Protein AF-A0A3M1D0F7-F1 (afdb_monomer)

pLDDT: mean 79.88, std 13.45, range [49.41, 97.0]

Foldseek 3Di:
DVVVVVVVVVVVVVVVVCCVPPVVVDPVVVVCVVVVVVNVCVVCVNCPVVCCCVPPVVVVVVVVVVVVVCCCCVVVVVVVVVVVVVVVVVVVVVCCCVCPVVVVVVVVVVVVVVVVVVVVVVVDVPPVVVVVVVVVVVVVVVVVVDVVPDDDPPVPVVVVVVVVVVVVVVCVCVVDPPDDPPVVPPDPPVVVVVVVVVVPD

Sequence (201 aa):
MLMIISTLVGLSGIFTAWLMYYRGAIDPVKLGQRFRPLYTLLYNKYYFDEIYQAIIINPLMRLADWLWSFDGWVIDGAVNGAGWLTIMWSRTQQWFDTWIIDGAVNGCAWIVQKWAALLRYLQNGRVQFYILFIGTVVVLFSAYKIDESGRVFTSSILPLVTAGVLILWLVSRWMFPSEPSEEAIEEPSVAHEREEVSIKE

Secondary structure (DSSP, 8-state):
-HHHHHHHHHHHHHHHHHHHHTS--S-HHHHHHHTHHHHHHHHTGGGHHHHHIIIIIHHHHHHHHHHHHHHHHHHHHHHHHHHHHHHHHHHHHHHHIIIIIHHHHHHHHHHHHHHHHHHHHHS---HHHHHHHHHHHHHHHHHHTTTTS-S--HHHHHHHHHHHHHHHHHHHHHH-PPPPPGGG-S-SSHHHHHHHHTT--

Mean predicted aligned error: 18.34 Å

Solvent-accessible surface area (backbone atoms only — not comparable to full-atom values): 11561 Å² total; per-residue (Å²): 109,72,66,61,52,52,53,52,53,52,51,51,53,53,52,52,49,43,38,36,73,73,66,60,78,41,62,66,65,61,54,37,61,76,41,39,72,60,44,51,37,62,70,51,60,68,48,51,66,60,49,44,41,61,69,52,47,51,53,49,51,52,51,51,54,48,52,54,52,46,47,56,53,53,51,51,46,50,52,53,49,53,50,50,52,51,52,52,51,50,53,52,52,50,51,47,43,62,55,52,51,48,43,51,53,52,49,52,51,49,52,53,50,53,52,50,54,55,54,47,70,76,53,65,89,49,67,68,58,56,53,51,51,53,51,49,51,50,51,51,51,52,53,60,64,41,78,81,57,80,85,86,58,74,83,67,48,51,61,54,53,51,47,51,54,49,50,49,52,51,49,51,59,67,77,52,65,79,76,79,66,80,82,79,71,77,63,86,67,66,65,63,62,62,57,63,61,70,76,75,121

Structure (mmCIF, N/CA/C/O backbone):
data_AF-A0A3M1D0F7-F1
#
_entry.id   AF-A0A3M1D0F7-F1
#
loop_
_atom_site.group_PDB
_atom_site.id
_atom_site.type_symbol
_atom_site.label_atom_id
_atom_site.label_alt_id
_atom_site.label_comp_id
_atom_site.label_asym_id
_atom_site.label_entity_id
_atom_site.label_seq_id
_atom_site.pdbx_PDB_ins_code
_atom_site.Cartn_x
_atom_site.Cartn_y
_atom_site.Cartn_z
_atom_site.occupancy
_atom_site.B_iso_or_equiv
_atom_site.auth_seq_id
_atom_site.auth_comp_id
_atom_site.auth_asym_id
_atom_site.auth_atom_id
_atom_site.pdbx_PDB_model_num
ATOM 1 N N . MET A 1 1 ? -44.115 15.566 62.768 1.00 78.88 1 MET A N 1
ATOM 2 C CA . MET A 1 1 ? -44.571 14.167 62.593 1.00 78.88 1 MET A CA 1
ATOM 3 C C . MET A 1 1 ? -43.804 13.431 61.500 1.00 78.88 1 MET A C 1
ATOM 5 O O . MET A 1 1 ? -43.172 12.440 61.829 1.00 78.88 1 MET A O 1
ATOM 9 N N . LEU A 1 2 ? -43.742 13.930 60.257 1.00 90.25 2 LEU A N 1
ATOM 10 C CA . LEU A 1 2 ? -43.000 13.272 59.159 1.00 90.25 2 LEU A CA 1
ATOM 11 C C . LEU A 1 2 ? -41.510 13.011 59.458 1.00 90.25 2 LEU A C 1
ATOM 13 O O . LEU A 1 2 ? -41.007 11.930 59.177 1.00 90.25 2 LEU A O 1
ATOM 17 N N . MET A 1 3 ? -40.826 13.966 60.093 1.00 93.06 3 MET A N 1
ATOM 18 C CA . MET A 1 3 ? -39.422 13.814 60.501 1.00 93.06 3 MET A CA 1
ATOM 19 C C . MET A 1 3 ? -39.223 12.651 61.480 1.00 93.06 3 MET A C 1
ATOM 21 O O . MET A 1 3 ? -38.343 11.825 61.285 1.00 93.06 3 MET A O 1
ATOM 25 N N . ILE A 1 4 ? -40.081 12.556 62.500 1.00 94.50 4 ILE A N 1
ATOM 26 C CA . ILE A 1 4 ? -40.008 11.498 63.517 1.00 94.50 4 ILE A CA 1
ATOM 27 C C . ILE A 1 4 ? -40.231 10.127 62.867 1.00 94.50 4 ILE A C 1
ATOM 29 O O . ILE A 1 4 ? -39.506 9.182 63.164 1.00 94.50 4 ILE A O 1
ATOM 33 N N . ILE A 1 5 ? -41.189 10.034 61.939 1.00 95.25 5 ILE A N 1
ATOM 34 C CA . ILE A 1 5 ? -41.485 8.802 61.199 1.00 95.25 5 ILE A CA 1
ATOM 35 C C . ILE A 1 5 ? -40.282 8.379 60.341 1.00 95.25 5 ILE A C 1
ATOM 37 O O . ILE A 1 5 ? -39.870 7.226 60.413 1.00 95.25 5 ILE A O 1
ATOM 41 N N . SER A 1 6 ? -39.673 9.301 59.588 1.00 92.69 6 SER A N 1
ATOM 42 C CA . SER A 1 6 ? -38.483 9.010 58.770 1.00 92.69 6 SER A CA 1
ATOM 43 C C . SER A 1 6 ? -37.298 8.533 59.619 1.00 92.69 6 SER A C 1
ATOM 45 O O . SER A 1 6 ? -36.684 7.508 59.314 1.00 92.69 6 SER A O 1
ATOM 47 N N . THR A 1 7 ? -37.026 9.211 60.740 1.00 94.19 7 THR A N 1
ATOM 48 C CA . THR A 1 7 ? -35.938 8.837 61.654 1.00 94.19 7 THR A CA 1
ATOM 49 C C . THR A 1 7 ? -36.159 7.453 62.264 1.00 94.19 7 THR A C 1
ATOM 51 O O . THR A 1 7 ? -35.226 6.656 62.316 1.00 94.19 7 THR A O 1
ATOM 54 N N . LEU A 1 8 ? -37.388 7.127 62.681 1.00 95.62 8 LEU A N 1
ATOM 55 C CA . LEU A 1 8 ? -37.712 5.802 63.218 1.00 95.62 8 LEU A CA 1
ATOM 56 C C . LEU A 1 8 ? -37.566 4.698 62.164 1.00 95.62 8 LEU A C 1
ATOM 58 O O . LEU A 1 8 ? -37.001 3.647 62.464 1.00 95.62 8 LEU A O 1
ATOM 62 N N . VAL A 1 9 ? -38.013 4.936 60.927 1.00 96.19 9 VAL A N 1
ATOM 63 C CA . VAL A 1 9 ? -37.865 3.973 59.824 1.00 96.19 9 VAL A CA 1
ATOM 64 C C . VAL A 1 9 ? -36.387 3.737 59.499 1.00 96.19 9 VAL A C 1
ATOM 66 O O . VAL A 1 9 ? -35.960 2.584 59.424 1.00 96.19 9 VAL A O 1
ATOM 69 N N . GLY A 1 10 ? -35.576 4.791 59.392 1.00 95.31 10 GLY A N 1
ATOM 70 C CA . GLY A 1 10 ? -34.133 4.665 59.166 1.00 95.31 10 GLY A CA 1
ATOM 71 C C . GLY A 1 10 ? -33.426 3.890 60.282 1.00 95.31 10 GLY A C 1
ATOM 72 O O . GLY A 1 10 ? -32.690 2.941 60.006 1.00 95.31 10 GLY A O 1
ATOM 73 N N . LEU A 1 11 ? -33.713 4.227 61.547 1.00 96.38 11 LEU A N 1
ATOM 74 C CA . LEU A 1 11 ? -33.175 3.510 62.708 1.00 96.38 11 LEU A CA 1
ATOM 75 C C . LEU A 1 11 ? -33.599 2.038 62.718 1.00 96.38 11 LEU A C 1
ATOM 77 O O . LEU A 1 11 ? -32.777 1.177 63.020 1.00 96.38 11 LEU A O 1
ATOM 81 N N . SER A 1 12 ? -34.840 1.727 62.334 1.00 93.19 12 SER A N 1
ATOM 82 C CA . SER A 1 12 ? -35.313 0.342 62.234 1.00 93.19 12 SER A CA 1
ATOM 83 C C . SER A 1 12 ? -34.571 -0.463 61.156 1.00 93.19 12 SER A C 1
ATOM 85 O O . SER A 1 12 ? -34.247 -1.633 61.373 1.00 93.19 12 SER A O 1
ATOM 87 N N . GLY A 1 13 ? -34.221 0.167 60.028 1.00 92.50 13 GLY A N 1
ATOM 88 C CA . GLY A 1 13 ? -33.432 -0.454 58.962 1.00 92.50 13 GLY A CA 1
ATOM 89 C C . GLY A 1 13 ? -32.001 -0.757 59.405 1.00 92.50 13 GLY A C 1
ATOM 90 O O . GLY A 1 13 ? -31.519 -1.876 59.227 1.00 92.50 13 GLY A O 1
ATOM 91 N N . ILE A 1 14 ? -31.352 0.206 60.066 1.00 94.19 14 ILE A N 1
ATOM 92 C CA . ILE A 1 14 ? -30.007 0.035 60.639 1.00 94.19 14 ILE A CA 1
ATOM 93 C C . ILE A 1 14 ? -30.018 -1.047 61.725 1.00 94.19 14 ILE A C 1
ATOM 95 O O . ILE A 1 14 ? -29.148 -1.916 61.737 1.00 94.19 14 ILE A O 1
ATOM 99 N N . PHE A 1 15 ? -31.020 -1.040 62.606 1.00 93.88 15 PHE A N 1
ATOM 100 C CA . PHE A 1 15 ? -31.176 -2.048 63.655 1.00 93.88 15 PHE A CA 1
ATOM 101 C C . PHE A 1 15 ? -31.341 -3.461 63.076 1.00 93.88 15 PHE A C 1
ATOM 103 O O . PHE A 1 15 ? -30.712 -4.409 63.550 1.00 93.88 15 PHE A O 1
ATOM 110 N N . THR A 1 16 ? -32.125 -3.600 62.003 1.00 88.00 16 THR A N 1
ATOM 111 C CA . THR A 1 16 ? -32.305 -4.875 61.291 1.00 88.00 16 THR A CA 1
ATOM 112 C C . THR A 1 16 ? -31.000 -5.338 60.637 1.00 88.00 16 THR A C 1
ATOM 114 O O . THR A 1 16 ? -30.622 -6.501 60.780 1.00 88.00 16 THR A O 1
ATOM 117 N N . ALA A 1 17 ? -30.254 -4.433 59.994 1.00 88.50 17 ALA A N 1
ATOM 118 C CA . ALA A 1 17 ? -28.941 -4.745 59.430 1.00 88.50 17 ALA A CA 1
ATOM 119 C C . ALA A 1 17 ? -27.934 -5.172 60.514 1.00 88.50 17 ALA A C 1
ATOM 121 O O . ALA A 1 17 ? -27.216 -6.155 60.333 1.00 88.50 17 ALA A O 1
ATOM 122 N N . TRP A 1 18 ? -27.919 -4.500 61.670 1.00 91.00 18 TRP A N 1
ATOM 123 C CA . TRP A 1 18 ? -27.061 -4.863 62.801 1.00 91.00 18 TRP A CA 1
ATOM 124 C C . TRP A 1 18 ? -27.374 -6.271 63.337 1.00 91.00 18 TRP A C 1
ATOM 126 O O . TRP A 1 18 ? -26.460 -7.063 63.575 1.00 91.00 18 TRP A O 1
ATOM 136 N N . LEU A 1 19 ? -28.655 -6.634 63.456 1.00 89.19 19 LEU A N 1
ATOM 137 C CA . LEU A 1 19 ? -29.070 -7.983 63.863 1.00 89.19 19 LEU A CA 1
ATOM 138 C C . LEU A 1 19 ? -28.646 -9.074 62.866 1.00 89.19 19 LEU A C 1
ATOM 140 O O . LEU A 1 19 ? -28.279 -10.170 63.297 1.00 89.19 19 LEU A O 1
ATOM 144 N N . MET A 1 20 ? -28.689 -8.779 61.563 1.00 87.62 20 MET A N 1
ATOM 145 C CA . MET A 1 20 ? -28.312 -9.716 60.498 1.00 87.62 20 MET A CA 1
ATOM 146 C C . MET A 1 20 ? -26.790 -9.890 60.383 1.00 87.62 20 MET A C 1
ATOM 148 O O . MET A 1 20 ? -26.313 -11.019 60.348 1.00 87.62 20 MET A O 1
ATOM 152 N N . TYR A 1 21 ? -26.024 -8.793 60.349 1.00 87.31 21 TYR A N 1
ATOM 153 C CA . TYR A 1 21 ? -24.588 -8.828 60.038 1.00 87.31 21 TYR A CA 1
ATOM 154 C C . TYR A 1 21 ? -23.671 -8.890 61.265 1.00 87.31 21 TYR A C 1
ATOM 156 O O . TYR A 1 21 ? -22.618 -9.513 61.188 1.00 87.31 21 TYR A O 1
ATOM 164 N N . TYR A 1 22 ? -24.037 -8.262 62.389 1.00 87.31 22 TYR A N 1
ATOM 165 C CA . TYR A 1 22 ? -23.181 -8.223 63.585 1.00 87.31 22 TYR A CA 1
ATOM 166 C C . TYR A 1 22 ? -23.537 -9.324 64.583 1.00 87.31 22 TYR A C 1
ATOM 168 O O . TYR A 1 22 ? -22.665 -10.022 65.091 1.00 87.31 22 TYR A O 1
ATOM 176 N N . ARG A 1 23 ? -24.834 -9.500 64.866 1.00 84.00 23 ARG A N 1
ATOM 177 C CA . ARG A 1 23 ? -25.301 -10.472 65.869 1.00 84.00 23 ARG A CA 1
ATOM 178 C C . ARG A 1 23 ? -25.536 -11.876 65.311 1.00 84.00 23 ARG A C 1
ATOM 180 O O . ARG A 1 23 ? -25.743 -12.794 66.098 1.00 84.00 23 ARG A O 1
ATOM 187 N N . GLY A 1 24 ? -25.559 -12.030 63.984 1.00 79.56 24 GLY A N 1
ATOM 188 C CA . GLY A 1 24 ? -25.744 -13.314 63.295 1.00 79.56 24 GLY A CA 1
ATOM 189 C C . GLY A 1 24 ? -27.049 -14.047 63.635 1.00 79.56 24 GLY A C 1
ATOM 190 O O . GLY A 1 24 ? -27.161 -15.244 63.395 1.00 79.56 24 GLY A O 1
ATOM 191 N N . ALA A 1 25 ? -28.036 -13.360 64.221 1.00 75.44 25 ALA A N 1
ATOM 192 C CA . ALA A 1 25 ? -29.274 -13.981 64.699 1.00 75.44 25 ALA A CA 1
ATOM 193 C C . ALA A 1 25 ? -30.235 -14.345 63.552 1.00 75.44 25 ALA A C 1
ATOM 195 O O . ALA A 1 25 ? -31.134 -15.166 63.726 1.00 75.44 25 ALA A O 1
ATOM 196 N N . ILE A 1 26 ? -30.054 -13.720 62.387 1.00 76.69 26 ILE A N 1
ATOM 197 C CA . ILE A 1 26 ? -30.829 -13.942 61.167 1.00 76.69 26 ILE A CA 1
ATOM 198 C C . ILE A 1 26 ? -29.830 -14.219 60.054 1.00 76.69 26 ILE A C 1
ATOM 200 O O . ILE A 1 26 ? -28.984 -13.377 59.775 1.00 76.69 26 ILE A O 1
ATOM 204 N N . ASP A 1 27 ? -29.952 -15.377 59.413 1.00 82.31 27 ASP A N 1
ATOM 205 C CA . ASP A 1 27 ? -29.095 -15.756 58.295 1.00 82.31 27 ASP A CA 1
ATOM 206 C C . ASP A 1 27 ? -29.540 -15.019 57.010 1.00 82.31 27 ASP A C 1
ATOM 208 O O . ASP A 1 27 ? -30.630 -15.303 56.485 1.00 82.31 27 ASP A O 1
ATOM 212 N N . PRO A 1 28 ? -28.732 -14.074 56.484 1.00 78.06 28 PRO A N 1
ATOM 213 C CA . PRO A 1 28 ? -29.068 -13.336 55.269 1.00 78.06 28 PRO A CA 1
ATOM 214 C C . PRO A 1 28 ? -29.200 -14.252 54.047 1.00 78.06 28 PRO A C 1
ATOM 216 O O . PRO A 1 28 ? -29.971 -13.947 53.136 1.00 78.06 28 PRO A O 1
ATOM 219 N N . VAL A 1 29 ? -28.515 -15.401 54.036 1.00 78.94 29 VAL A N 1
ATOM 220 C CA . VAL A 1 29 ? -28.547 -16.354 52.920 1.00 78.94 29 VAL A CA 1
ATOM 221 C C . VAL A 1 29 ? -29.899 -17.058 52.853 1.00 78.94 29 VAL A C 1
ATOM 223 O O . VAL A 1 29 ? -30.490 -17.156 51.778 1.00 78.94 29 VAL A O 1
ATOM 226 N N . LYS A 1 30 ? -30.456 -17.481 53.994 1.00 83.06 30 LYS A N 1
ATOM 227 C CA . LYS A 1 30 ? -31.795 -18.102 54.049 1.00 83.06 30 LYS A CA 1
ATOM 228 C C . LYS A 1 30 ? -32.902 -17.119 53.676 1.00 83.06 30 LYS A C 1
ATOM 230 O O . LYS A 1 30 ? -33.870 -17.499 53.015 1.00 83.06 30 LYS A O 1
ATOM 235 N N . LEU A 1 31 ? -32.751 -15.850 54.057 1.00 82.38 31 LEU A N 1
ATOM 236 C CA . LEU A 1 31 ? -33.675 -14.790 53.652 1.00 82.38 31 LEU A CA 1
ATOM 237 C C . LEU A 1 31 ? -33.617 -14.557 52.131 1.00 82.38 31 LEU A C 1
ATOM 239 O O . LEU A 1 31 ? -34.658 -14.490 51.476 1.00 82.38 31 LEU A O 1
ATOM 243 N N . GLY A 1 32 ? -32.405 -14.520 51.565 1.00 82.31 32 GLY A N 1
ATOM 244 C CA . GLY A 1 32 ? -32.173 -14.423 50.123 1.00 82.31 32 GLY A CA 1
ATOM 245 C C . GLY A 1 32 ? -32.725 -15.619 49.343 1.00 82.31 32 GLY A C 1
ATOM 246 O O . GLY A 1 32 ? -33.285 -15.437 48.269 1.00 82.31 32 GLY A O 1
ATOM 247 N N . GLN A 1 33 ? -32.663 -16.832 49.900 1.00 84.88 33 GLN A N 1
ATOM 248 C CA . GLN A 1 33 ? -33.260 -18.030 49.296 1.00 84.88 33 GLN A CA 1
ATOM 249 C C . GLN A 1 33 ? -34.793 -17.985 49.285 1.00 84.88 33 GLN A C 1
ATOM 251 O O . GLN A 1 33 ? -35.409 -18.400 48.303 1.00 84.88 33 GLN A O 1
ATOM 256 N N . ARG A 1 34 ? -35.423 -17.440 50.334 1.00 86.94 34 ARG A N 1
ATOM 257 C CA . ARG A 1 34 ? -36.884 -17.270 50.396 1.00 86.94 34 ARG A CA 1
ATOM 258 C C . ARG A 1 34 ? -37.397 -16.265 49.362 1.00 86.94 34 ARG A C 1
ATOM 260 O O . ARG A 1 34 ? -38.469 -16.466 48.803 1.00 86.94 34 ARG A O 1
ATOM 267 N N . PHE A 1 35 ? -36.613 -15.226 49.076 1.00 88.19 35 PHE A N 1
ATOM 268 C CA . PHE A 1 35 ? -36.897 -14.219 48.048 1.00 88.19 35 PHE A CA 1
ATOM 269 C C . PHE A 1 35 ? -35.927 -14.311 46.868 1.00 88.19 35 PHE A C 1
ATOM 271 O O . PHE A 1 35 ? -35.513 -13.290 46.317 1.00 88.19 35 PHE A O 1
ATOM 278 N N . ARG A 1 36 ? -35.595 -15.540 46.450 1.00 86.00 36 ARG A N 1
ATOM 279 C CA . ARG A 1 36 ? -34.648 -15.812 45.362 1.00 86.00 36 ARG A CA 1
ATOM 280 C C . ARG A 1 36 ? -34.850 -14.941 44.114 1.00 86.00 36 ARG A C 1
ATOM 282 O O . ARG A 1 36 ? -33.851 -14.378 43.688 1.00 86.00 36 ARG A O 1
ATOM 289 N N . PRO A 1 37 ? -36.062 -14.768 43.543 1.00 88.06 37 PRO A N 1
ATOM 290 C CA . PRO A 1 37 ? -36.228 -13.964 42.327 1.00 88.06 37 PRO A CA 1
ATOM 291 C C . PRO A 1 37 ? -35.852 -12.489 42.523 1.00 88.06 37 PRO A C 1
ATOM 293 O O . PRO A 1 37 ? -35.171 -11.913 41.676 1.00 88.06 37 PRO A O 1
ATOM 296 N N . LEU A 1 38 ? -36.228 -11.890 43.659 1.00 88.31 38 LEU A N 1
ATOM 297 C CA . LEU A 1 38 ? -35.847 -10.515 43.989 1.00 88.31 38 LEU A CA 1
ATOM 298 C C . LEU A 1 38 ? -34.341 -10.423 44.243 1.00 88.31 38 LEU A C 1
ATOM 300 O O . LEU A 1 38 ? -33.678 -9.548 43.698 1.00 88.31 38 LEU A O 1
ATOM 304 N N . TYR A 1 39 ? -33.793 -11.363 45.018 1.00 88.19 39 TYR A N 1
ATOM 305 C CA . TYR A 1 39 ? -32.365 -11.421 45.304 1.00 88.19 39 TYR A CA 1
ATOM 306 C C . TYR A 1 39 ? -31.545 -11.519 44.017 1.00 88.19 39 TYR A C 1
ATOM 308 O O . TYR A 1 39 ? -30.625 -10.735 43.840 1.00 88.19 39 TYR A O 1
ATOM 316 N N . THR A 1 40 ? -31.910 -12.400 43.081 1.00 89.56 40 THR A N 1
ATOM 317 C CA . THR A 1 40 ? -31.212 -12.534 41.793 1.00 89.56 40 THR A CA 1
ATOM 318 C C . THR A 1 40 ? -31.328 -11.288 40.925 1.00 89.56 40 THR A C 1
ATOM 320 O O . THR A 1 40 ? -30.378 -10.945 40.234 1.00 89.56 40 THR A O 1
ATOM 323 N N . LEU A 1 41 ? -32.465 -10.591 40.969 1.00 91.69 41 LEU A N 1
ATOM 324 C CA . LEU A 1 41 ? -32.686 -9.381 40.183 1.00 91.69 41 LEU A CA 1
ATOM 325 C C . LEU A 1 41 ? -31.857 -8.205 40.717 1.00 91.69 41 LEU A C 1
ATOM 327 O O . LEU A 1 41 ? -31.207 -7.520 39.933 1.00 91.69 41 LEU A O 1
ATOM 331 N N . LEU A 1 42 ? -31.803 -8.011 42.041 1.00 90.00 42 LEU A N 1
ATOM 332 C CA . LEU A 1 42 ? -30.912 -7.020 42.653 1.00 90.00 42 LEU A CA 1
ATOM 333 C C . LEU A 1 42 ? -29.431 -7.414 42.522 1.00 90.00 42 LEU A C 1
ATOM 335 O O . LEU A 1 42 ? -28.593 -6.547 42.284 1.00 90.00 42 LEU A O 1
ATOM 339 N N . TYR A 1 43 ? -29.110 -8.705 42.657 1.00 89.56 43 TYR A N 1
ATOM 340 C CA . TYR A 1 43 ? -27.747 -9.232 42.534 1.00 89.56 43 TYR A CA 1
ATOM 341 C C . TYR A 1 43 ? -27.186 -9.022 41.123 1.00 89.56 43 TYR A C 1
ATOM 343 O O . TYR A 1 43 ? -26.075 -8.521 40.978 1.00 89.56 43 TYR A O 1
ATOM 351 N N . ASN A 1 44 ? -27.992 -9.290 40.092 1.00 91.75 44 ASN A N 1
ATOM 352 C CA . ASN A 1 44 ? -27.645 -9.035 38.691 1.00 91.75 44 ASN A CA 1
ATOM 353 C C . ASN A 1 44 ? -27.853 -7.566 38.285 1.00 91.75 44 ASN A C 1
ATOM 355 O O . ASN A 1 44 ? -28.038 -7.276 37.110 1.00 91.75 44 ASN A O 1
ATOM 359 N N . LYS A 1 45 ? -27.879 -6.622 39.239 1.00 90.56 45 LYS A N 1
ATOM 360 C CA . LYS A 1 45 ? -28.011 -5.175 38.977 1.00 90.56 45 LYS A CA 1
ATOM 361 C C . LYS A 1 45 ? -29.155 -4.840 38.004 1.00 90.56 45 LYS A C 1
ATOM 363 O O . LYS A 1 45 ? -29.008 -3.998 37.120 1.00 90.56 45 LYS A O 1
ATOM 368 N N . TYR A 1 46 ? -30.299 -5.506 38.168 1.00 90.69 46 TYR A N 1
ATOM 369 C CA . TYR A 1 46 ? -31.492 -5.365 37.325 1.00 90.69 46 TYR A CA 1
ATOM 370 C C . TYR A 1 46 ? -31.295 -5.740 35.844 1.00 90.69 46 TYR A C 1
ATOM 372 O O . TYR A 1 46 ? -32.124 -5.375 35.016 1.00 90.69 46 TYR A O 1
ATOM 380 N N . TYR A 1 47 ? -30.238 -6.479 35.502 1.00 91.50 47 TYR A N 1
ATOM 381 C CA . TYR A 1 47 ? -29.867 -6.843 34.131 1.00 91.50 47 TYR A CA 1
ATOM 382 C C . TYR A 1 47 ? -29.607 -5.649 33.195 1.00 91.50 47 TYR A C 1
ATOM 384 O O . TYR A 1 47 ? -29.616 -5.797 31.972 1.00 91.50 47 TYR A O 1
ATOM 392 N N . PHE A 1 48 ? -29.418 -4.440 33.739 1.00 93.25 48 PHE A N 1
ATOM 393 C CA . PHE A 1 48 ? -29.225 -3.248 32.909 1.00 93.25 48 PHE A CA 1
ATOM 394 C C . PHE A 1 48 ? -27.954 -3.338 32.076 1.00 93.25 48 PHE A C 1
ATOM 396 O O . PHE A 1 48 ? -27.969 -2.931 30.919 1.00 93.25 48 PHE A O 1
ATOM 403 N N . ASP A 1 49 ? -26.885 -3.878 32.655 1.00 92.12 49 ASP A N 1
ATOM 404 C CA . ASP A 1 49 ? -25.587 -3.993 31.996 1.00 92.12 49 ASP A CA 1
ATOM 405 C C . ASP A 1 49 ? -25.675 -4.941 30.793 1.00 92.12 49 ASP A C 1
ATOM 407 O O . ASP A 1 49 ? -25.307 -4.588 29.678 1.00 92.12 49 ASP A O 1
ATOM 411 N N . GLU A 1 50 ? -26.296 -6.104 30.975 1.00 92.25 50 GLU A N 1
ATOM 412 C CA . GLU A 1 50 ? -26.480 -7.120 29.943 1.00 92.25 50 GLU A CA 1
ATOM 413 C C . GLU A 1 50 ? -27.398 -6.636 28.817 1.00 92.25 50 GLU A C 1
ATOM 415 O O . GLU A 1 50 ? -27.123 -6.876 27.639 1.00 92.25 50 GLU A O 1
ATOM 420 N N . ILE A 1 51 ? -28.476 -5.924 29.159 1.00 94.56 51 ILE A N 1
ATOM 421 C CA . ILE A 1 51 ? -29.385 -5.327 28.175 1.00 94.56 51 ILE A CA 1
ATOM 422 C C . ILE A 1 51 ? -28.655 -4.244 27.374 1.00 94.56 51 ILE A C 1
ATOM 424 O O . ILE A 1 51 ? -28.770 -4.209 26.148 1.00 94.56 51 ILE A O 1
ATOM 428 N N . TYR A 1 52 ? -27.874 -3.385 28.031 1.00 93.44 52 TYR A N 1
ATOM 429 C CA . TYR A 1 52 ? -27.103 -2.334 27.364 1.00 93.44 52 TYR A CA 1
ATOM 430 C C . TYR A 1 52 ? -26.030 -2.930 26.447 1.00 93.44 52 TYR A C 1
ATOM 432 O O . TYR A 1 52 ? -25.875 -2.512 25.295 1.00 93.44 52 TYR A O 1
ATOM 440 N N . GLN A 1 53 ? -25.351 -3.973 26.925 1.00 95.06 53 GLN A N 1
ATOM 441 C CA . GLN A 1 53 ? -24.373 -4.726 26.157 1.00 95.06 53 GLN A CA 1
ATOM 442 C C . GLN A 1 53 ? -25.009 -5.338 24.902 1.00 95.06 53 GLN A C 1
ATOM 444 O O . GLN A 1 53 ? -24.468 -5.215 23.805 1.00 95.06 53 GLN A O 1
ATOM 449 N N . ALA A 1 54 ? -26.179 -5.965 25.037 1.00 95.69 54 ALA A N 1
ATOM 450 C CA . ALA A 1 54 ? -26.841 -6.666 23.944 1.00 95.69 54 ALA A CA 1
ATOM 451 C C . ALA A 1 54 ? -27.502 -5.732 22.920 1.00 95.69 54 ALA A C 1
ATOM 453 O O . ALA A 1 54 ? -27.430 -6.008 21.723 1.00 95.69 54 ALA A O 1
ATOM 454 N N . ILE A 1 55 ? -28.152 -4.658 23.375 1.00 96.50 55 ILE A N 1
ATOM 455 C CA . ILE A 1 55 ? -28.964 -3.779 22.520 1.00 96.50 55 ILE A CA 1
ATOM 456 C C . ILE A 1 55 ? -28.140 -2.635 21.931 1.00 96.50 55 ILE A C 1
ATOM 458 O O . ILE A 1 55 ? -28.384 -2.241 20.795 1.00 96.50 55 ILE A O 1
ATOM 462 N N . ILE A 1 56 ? -27.180 -2.090 22.679 1.00 95.94 56 ILE A N 1
ATOM 463 C CA . ILE A 1 56 ? -26.454 -0.885 22.264 1.00 95.94 56 ILE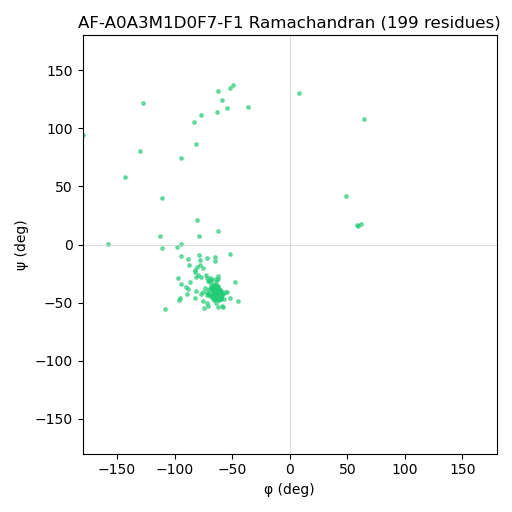 A CA 1
ATOM 464 C C . ILE A 1 56 ? -25.026 -1.236 21.864 1.00 95.94 56 ILE A C 1
ATOM 466 O O . ILE A 1 56 ? -24.626 -0.954 20.737 1.00 95.94 56 ILE A O 1
ATOM 470 N N . ILE A 1 57 ? -24.262 -1.878 22.749 1.00 96.56 57 ILE A N 1
ATOM 471 C CA . ILE A 1 57 ? -22.817 -2.053 22.540 1.00 96.56 57 ILE A CA 1
ATOM 472 C C . ILE A 1 57 ? -22.535 -3.059 21.420 1.00 96.56 57 ILE A C 1
ATOM 474 O O . ILE A 1 57 ? -21.831 -2.729 20.468 1.00 96.56 57 ILE A O 1
ATOM 478 N N . ASN A 1 58 ? -23.108 -4.263 21.483 1.00 97.00 58 ASN A N 1
ATOM 479 C CA . ASN A 1 58 ? -22.829 -5.319 20.508 1.00 97.00 58 ASN A CA 1
ATOM 480 C C . ASN A 1 58 ? -23.219 -4.931 19.066 1.00 97.00 58 ASN A C 1
ATOM 482 O O . ASN A 1 58 ? -22.422 -5.180 18.159 1.00 97.00 58 ASN A O 1
ATOM 486 N N . PRO A 1 59 ? -24.393 -4.321 18.799 1.00 95.81 59 PRO A N 1
ATOM 487 C CA . PRO A 1 59 ? -24.740 -3.886 17.447 1.00 95.81 59 PRO A CA 1
ATOM 488 C C . PRO A 1 59 ? -23.859 -2.736 16.963 1.00 95.81 59 PRO A C 1
ATOM 490 O O . PRO A 1 59 ? -23.482 -2.716 15.794 1.00 95.81 59 PRO A O 1
ATOM 493 N N . LEU A 1 60 ? -23.492 -1.813 17.856 1.00 96.69 60 LEU A N 1
ATOM 494 C CA . LEU A 1 60 ? -22.615 -0.698 17.516 1.00 96.69 60 LEU A CA 1
ATOM 495 C C . LEU A 1 60 ? -21.201 -1.177 17.166 1.00 96.69 60 L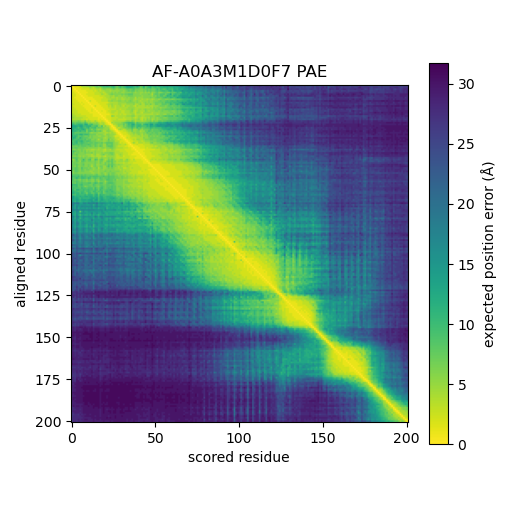EU A C 1
ATOM 497 O O . LEU A 1 60 ? -20.648 -0.728 16.167 1.00 96.69 60 LEU A O 1
ATOM 501 N N . MET A 1 61 ? -20.646 -2.128 17.925 1.00 96.06 61 MET A N 1
ATOM 502 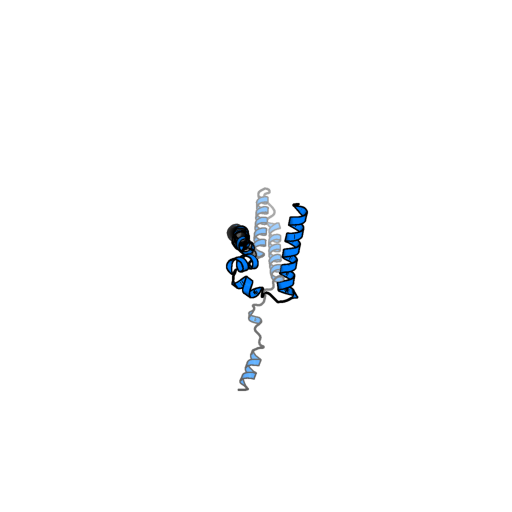C CA . MET A 1 61 ? -19.356 -2.752 17.604 1.00 96.06 61 MET A CA 1
ATOM 503 C C . MET A 1 61 ? -19.407 -3.481 16.259 1.00 96.06 61 MET A C 1
ATOM 505 O O . MET A 1 61 ? -18.540 -3.268 15.423 1.00 96.06 61 MET A O 1
ATOM 509 N N . ARG A 1 62 ? -20.471 -4.249 15.986 1.00 95.62 62 ARG A N 1
ATOM 510 C CA . ARG A 1 62 ? -20.645 -4.913 14.680 1.00 95.62 62 ARG A CA 1
ATOM 511 C C . ARG A 1 62 ? -20.743 -3.926 13.517 1.00 95.62 62 ARG A C 1
ATOM 513 O O . ARG A 1 62 ? -20.220 -4.203 12.443 1.00 95.62 62 ARG A O 1
ATOM 520 N N . LEU A 1 63 ? -21.418 -2.792 13.712 1.00 95.75 63 LEU A N 1
ATOM 521 C CA . LEU A 1 63 ? -21.469 -1.721 12.714 1.00 95.75 63 LEU A CA 1
ATOM 522 C C . LEU A 1 63 ? -20.092 -1.090 12.497 1.00 95.75 63 LEU A C 1
ATOM 524 O O . LEU A 1 63 ? -19.725 -0.837 11.353 1.00 95.75 63 LEU A O 1
ATOM 528 N N . ALA A 1 64 ? -19.328 -0.865 13.566 1.00 94.19 64 ALA A N 1
ATOM 529 C CA . ALA A 1 64 ? -17.967 -0.348 13.468 1.00 94.19 64 ALA A CA 1
ATOM 530 C C . ALA A 1 64 ? -17.046 -1.315 12.705 1.00 94.19 64 ALA A C 1
ATOM 532 O O . ALA A 1 64 ? -16.351 -0.888 11.786 1.00 94.19 64 ALA A O 1
ATOM 533 N N . ASP A 1 65 ? -17.106 -2.613 13.010 1.00 95.00 65 ASP A N 1
ATOM 534 C CA . ASP A 1 65 ? -16.328 -3.647 12.316 1.00 95.00 65 ASP A CA 1
ATOM 535 C C . ASP A 1 65 ? -16.704 -3.744 10.830 1.00 95.00 65 ASP A C 1
ATOM 537 O O . ASP A 1 65 ? -15.844 -3.925 9.963 1.00 95.00 65 ASP A O 1
ATOM 541 N N . TRP A 1 66 ? -17.994 -3.587 10.515 1.00 93.56 66 TRP A N 1
ATOM 542 C CA . TRP A 1 66 ? -18.476 -3.559 9.137 1.00 93.56 66 TRP A CA 1
ATOM 543 C C . TRP A 1 66 ? -17.970 -2.329 8.379 1.00 93.56 66 TRP A C 1
ATOM 545 O O . TRP A 1 66 ? -17.490 -2.469 7.257 1.00 93.56 66 TRP A O 1
ATOM 555 N N . LEU A 1 67 ? -18.021 -1.142 8.992 1.00 92.06 67 LEU A N 1
ATOM 556 C CA . LEU A 1 67 ? -17.482 0.086 8.402 1.00 92.06 67 LEU A CA 1
ATOM 557 C C . LEU A 1 67 ? -15.970 -0.005 8.183 1.00 92.06 67 LEU A C 1
ATOM 559 O O . LEU A 1 67 ? -15.490 0.388 7.123 1.00 92.06 67 LEU A O 1
ATOM 563 N N . TRP A 1 68 ? -15.232 -0.574 9.139 1.00 88.75 68 TRP A N 1
ATOM 564 C CA . TRP A 1 68 ? -13.796 -0.809 8.996 1.00 88.75 68 TRP A CA 1
ATOM 565 C C . TRP A 1 68 ? -13.484 -1.775 7.844 1.00 88.75 68 TRP A C 1
ATOM 567 O O . TRP A 1 68 ? -12.596 -1.519 7.034 1.00 88.75 68 TRP A O 1
ATOM 577 N N . SER A 1 69 ? -14.263 -2.850 7.716 1.00 87.38 69 SER A N 1
ATOM 578 C CA . SER A 1 69 ? -14.112 -3.812 6.618 1.00 87.38 69 SER A CA 1
ATOM 579 C C . SER A 1 69 ? -14.492 -3.214 5.257 1.00 87.38 69 SER A C 1
ATOM 581 O O . SER A 1 69 ? -13.879 -3.543 4.243 1.00 87.38 69 SER A O 1
ATOM 583 N N . PHE A 1 70 ? -15.496 -2.333 5.221 1.00 89.56 70 PHE A N 1
ATOM 584 C CA . PHE A 1 70 ? -15.912 -1.629 4.009 1.00 89.56 70 PHE A CA 1
ATOM 585 C C . PHE A 1 70 ? -14.829 -0.664 3.521 1.00 89.56 70 PHE A C 1
ATOM 587 O O . PHE A 1 70 ? -14.542 -0.646 2.328 1.00 89.56 70 PHE A O 1
ATOM 594 N N . ASP A 1 71 ? -14.204 0.086 4.431 1.00 85.50 71 ASP A N 1
ATOM 595 C CA . ASP A 1 71 ? -13.083 0.978 4.127 1.00 85.50 71 ASP A CA 1
ATOM 596 C C . ASP A 1 71 ? -11.925 0.201 3.490 1.00 85.50 71 ASP A C 1
ATOM 598 O O . ASP A 1 71 ? -11.546 0.483 2.355 1.00 85.50 71 ASP A O 1
ATOM 602 N N . GLY A 1 72 ? -11.469 -0.875 4.141 1.00 85.31 72 GLY A N 1
ATOM 603 C CA . GLY A 1 72 ? -10.399 -1.718 3.606 1.00 85.31 72 GLY A CA 1
ATOM 604 C C . GLY A 1 72 ? -10.747 -2.337 2.251 1.00 85.31 72 GLY A C 1
ATOM 605 O O . GLY A 1 72 ? -9.922 -2.374 1.350 1.00 85.31 72 GLY A O 1
ATOM 606 N N . TRP A 1 73 ? -11.984 -2.786 2.038 1.00 86.06 73 TRP A N 1
ATOM 607 C CA . TRP A 1 73 ? -12.335 -3.416 0.764 1.00 86.06 73 TRP A CA 1
ATOM 608 C C . TRP A 1 73 ? -12.538 -2.411 -0.377 1.00 86.06 73 TRP A C 1
ATOM 610 O O . TRP A 1 73 ? -12.084 -2.641 -1.500 1.00 86.06 73 TRP A O 1
ATOM 620 N N . VAL A 1 74 ? -13.215 -1.294 -0.107 1.00 88.94 74 VAL A N 1
ATOM 621 C CA . VAL A 1 74 ? -13.565 -0.301 -1.130 1.00 88.94 74 VAL A CA 1
ATOM 622 C C . VAL A 1 74 ? -12.404 0.639 -1.411 1.00 88.94 74 VAL A C 1
ATOM 624 O O . VAL A 1 74 ? -12.103 0.883 -2.580 1.00 88.94 74 VAL A O 1
ATOM 627 N N . ILE A 1 75 ? -11.740 1.155 -0.377 1.00 85.75 75 ILE A N 1
ATOM 628 C CA . ILE A 1 75 ? -10.632 2.096 -0.553 1.00 85.75 75 ILE A CA 1
ATOM 629 C C . ILE A 1 75 ? -9.407 1.366 -1.092 1.00 85.75 75 ILE A C 1
ATOM 631 O O . ILE A 1 75 ? -8.893 1.778 -2.134 1.00 85.75 75 ILE A O 1
ATOM 635 N N . ASP A 1 76 ? -8.985 0.247 -0.491 1.00 89.06 76 ASP A N 1
ATOM 636 C CA . ASP A 1 76 ? -7.838 -0.488 -1.039 1.00 89.06 76 ASP A CA 1
ATOM 637 C C . ASP A 1 76 ? -8.166 -1.050 -2.424 1.00 89.06 76 ASP A C 1
ATOM 639 O O . ASP A 1 76 ? -7.311 -1.057 -3.309 1.00 89.06 76 ASP A O 1
ATOM 643 N N . GLY A 1 77 ? -9.413 -1.474 -2.662 1.00 89.62 77 GLY A N 1
ATOM 644 C CA . GLY A 1 77 ? -9.877 -1.895 -3.983 1.00 89.62 77 GLY A CA 1
ATOM 645 C C . GLY A 1 77 ? -9.757 -0.784 -5.030 1.00 89.62 77 GLY A C 1
ATOM 646 O O . GLY A 1 77 ? -9.230 -1.014 -6.122 1.00 89.62 77 GLY A O 1
ATOM 647 N N . ALA A 1 78 ? -10.182 0.434 -4.695 1.00 91.12 78 ALA A N 1
ATOM 648 C CA . ALA A 1 78 ? -10.081 1.593 -5.577 1.00 91.12 78 ALA A CA 1
ATOM 649 C C . ALA A 1 78 ? -8.622 1.996 -5.842 1.00 91.12 78 ALA A C 1
ATOM 651 O O . ALA A 1 78 ? -8.251 2.241 -6.992 1.00 91.12 78 ALA A O 1
ATOM 652 N N . VAL A 1 79 ? -7.779 2.018 -4.806 1.00 90.69 79 VAL A N 1
ATOM 653 C CA . VAL A 1 79 ? -6.354 2.363 -4.922 1.00 90.69 79 VAL A CA 1
ATOM 654 C C . VAL A 1 79 ? -5.607 1.321 -5.754 1.00 90.69 79 VAL A C 1
ATOM 656 O O . VAL A 1 79 ? -4.893 1.680 -6.692 1.00 90.69 79 VAL A O 1
ATOM 659 N N . ASN A 1 80 ? -5.814 0.031 -5.484 1.00 92.25 80 ASN A N 1
ATOM 660 C CA . ASN A 1 80 ? -5.215 -1.050 -6.268 1.00 92.25 80 ASN A CA 1
ATOM 661 C C . ASN A 1 80 ? -5.712 -1.038 -7.721 1.00 92.25 80 ASN A C 1
ATOM 663 O O . ASN A 1 80 ? -4.922 -1.258 -8.640 1.00 92.25 80 ASN A O 1
ATOM 667 N N . GLY A 1 81 ? -6.990 -0.722 -7.950 1.00 91.50 81 GLY A N 1
ATOM 668 C CA . GLY A 1 81 ? -7.554 -0.542 -9.288 1.00 91.50 81 GLY A CA 1
ATOM 669 C C . GLY A 1 81 ? -6.902 0.613 -10.053 1.00 91.50 81 GLY A C 1
ATOM 670 O O . GLY A 1 81 ? -6.502 0.446 -11.206 1.00 91.50 81 GLY A O 1
ATOM 671 N N . ALA A 1 82 ? -6.717 1.764 -9.405 1.00 91.88 82 ALA A N 1
ATOM 672 C CA . ALA A 1 82 ? -6.015 2.909 -9.985 1.00 91.88 82 ALA A CA 1
ATOM 673 C C . ALA A 1 82 ? -4.540 2.588 -10.292 1.00 91.88 82 ALA A C 1
ATOM 675 O O . ALA A 1 82 ? -4.024 2.942 -11.359 1.00 91.88 82 ALA A O 1
ATOM 676 N N . GLY A 1 83 ? -3.870 1.858 -9.397 1.00 91.06 83 GLY A N 1
ATOM 677 C CA . GLY A 1 83 ? -2.513 1.359 -9.614 1.00 91.06 83 GLY A CA 1
ATOM 678 C C . GLY A 1 83 ? -2.431 0.418 -10.817 1.00 91.06 83 GLY A C 1
ATOM 679 O O . GLY A 1 83 ? -1.587 0.601 -11.696 1.00 91.06 83 GLY A O 1
ATOM 680 N N . TRP A 1 84 ? -3.352 -0.542 -10.917 1.00 91.75 84 TRP A N 1
ATOM 681 C CA . TRP A 1 84 ? -3.428 -1.464 -12.051 1.00 91.75 84 TRP A CA 1
ATOM 682 C C . TRP A 1 84 ? -3.661 -0.731 -13.378 1.00 91.75 84 TRP A C 1
ATOM 684 O O . TRP A 1 84 ? -2.960 -1.012 -14.351 1.00 91.75 84 TRP A O 1
ATOM 694 N N . LEU A 1 85 ? -4.567 0.253 -13.415 1.00 91.31 85 LEU A N 1
ATOM 695 C CA . LEU A 1 85 ? -4.809 1.083 -14.603 1.00 91.31 85 LEU A CA 1
ATOM 696 C C . LEU A 1 85 ? -3.551 1.837 -15.041 1.00 91.31 85 LEU A C 1
ATOM 698 O O . LEU A 1 85 ? -3.242 1.888 -16.231 1.00 91.31 85 LEU A O 1
ATOM 702 N N . THR A 1 86 ? -2.791 2.366 -14.083 1.00 89.62 86 THR A N 1
ATOM 703 C CA . THR A 1 86 ? -1.530 3.066 -14.358 1.00 89.62 86 THR A CA 1
ATOM 704 C C . THR A 1 86 ? -0.490 2.123 -14.967 1.00 89.62 86 THR A C 1
ATOM 706 O O . THR A 1 86 ? 0.167 2.465 -15.951 1.00 89.62 86 THR A O 1
ATOM 709 N N . ILE A 1 87 ? -0.372 0.901 -14.439 1.00 90.50 87 ILE A N 1
ATOM 710 C CA . ILE A 1 87 ? 0.549 -0.112 -14.974 1.00 90.50 87 ILE A CA 1
ATOM 711 C C . ILE A 1 87 ? 0.107 -0.572 -16.371 1.00 90.50 87 ILE A C 1
ATOM 713 O O . ILE A 1 87 ? 0.949 -0.739 -17.252 1.00 90.50 87 ILE A O 1
ATOM 717 N N . MET A 1 88 ? -1.195 -0.754 -16.609 1.00 86.69 88 MET A N 1
ATOM 718 C CA . MET A 1 88 ? -1.727 -1.078 -17.940 1.00 86.69 88 MET A CA 1
ATOM 719 C C . MET A 1 88 ? -1.438 0.028 -18.956 1.00 86.69 88 MET A C 1
ATOM 721 O O . MET A 1 88 ? -1.015 -0.258 -20.080 1.00 86.69 88 MET A O 1
ATOM 725 N N . TRP A 1 89 ? -1.604 1.288 -18.551 1.00 82.94 89 TRP A N 1
ATOM 726 C CA . TRP A 1 89 ? -1.274 2.442 -19.381 1.00 82.94 89 TRP A CA 1
ATOM 727 C C . TRP A 1 89 ? 0.216 2.471 -19.733 1.00 82.94 89 TRP A C 1
ATOM 729 O O . TRP A 1 89 ? 0.576 2.583 -20.904 1.00 82.94 89 TRP A O 1
ATOM 739 N N . SER A 1 90 ? 1.079 2.262 -18.737 1.00 82.56 90 SER A N 1
ATOM 740 C CA . SER A 1 90 ? 2.530 2.200 -18.923 1.00 82.56 90 SER A CA 1
ATOM 741 C C . SER A 1 90 ? 2.953 1.068 -19.868 1.00 82.56 90 SER A C 1
ATOM 743 O O . SER A 1 90 ? 3.725 1.307 -20.795 1.00 82.56 90 SER A O 1
ATOM 745 N N . ARG A 1 91 ? 2.397 -0.143 -19.719 1.00 85.25 91 ARG A N 1
ATOM 746 C CA . ARG A 1 91 ? 2.690 -1.270 -20.627 1.00 85.25 91 ARG A CA 1
ATOM 747 C C . ARG A 1 91 ? 2.255 -0.992 -22.064 1.00 85.25 91 ARG A C 1
ATOM 749 O O . ARG A 1 91 ? 2.960 -1.367 -22.997 1.00 85.25 91 ARG A O 1
ATOM 756 N N . THR A 1 92 ? 1.117 -0.325 -22.241 1.00 84.75 92 THR A N 1
ATOM 757 C CA . THR A 1 92 ? 0.614 0.053 -23.570 1.00 84.75 92 THR A CA 1
ATOM 758 C C . THR A 1 92 ? 1.533 1.079 -24.233 1.00 84.75 92 THR A C 1
ATOM 760 O O . THR A 1 92 ? 1.873 0.928 -25.405 1.00 84.75 92 THR A O 1
ATOM 763 N N . GLN A 1 93 ? 1.987 2.086 -23.480 1.00 82.81 93 GLN A N 1
ATOM 764 C CA . GLN A 1 93 ? 2.951 3.070 -23.980 1.00 82.81 93 GLN A CA 1
ATOM 765 C C . GLN A 1 93 ? 4.291 2.427 -24.347 1.00 82.81 93 GLN A C 1
ATOM 767 O O . GLN A 1 93 ? 4.836 2.730 -25.404 1.00 82.81 93 GLN A O 1
ATOM 772 N N . GLN A 1 94 ? 4.787 1.499 -23.525 1.00 85.69 94 GLN A N 1
ATOM 773 C CA . GLN A 1 94 ? 6.037 0.797 -23.805 1.00 85.69 94 GLN A CA 1
ATOM 774 C C . GLN A 1 94 ? 5.947 -0.050 -25.082 1.00 85.69 94 GLN A C 1
ATOM 776 O O . GLN A 1 94 ? 6.859 -0.027 -25.901 1.00 85.69 94 GLN A O 1
ATOM 781 N N . TRP A 1 95 ? 4.838 -0.768 -25.290 1.00 87.69 95 TRP A N 1
ATOM 782 C CA . TRP A 1 95 ? 4.632 -1.534 -26.522 1.00 87.69 95 TRP A CA 1
ATOM 783 C C . TRP A 1 95 ? 4.604 -0.634 -27.764 1.00 87.69 95 TRP A C 1
ATOM 785 O O . TRP A 1 95 ? 5.183 -0.984 -28.791 1.00 87.69 95 TRP A O 1
ATOM 795 N N . PHE A 1 96 ? 3.965 0.534 -27.662 1.00 84.69 96 PHE A N 1
ATOM 796 C CA . PHE A 1 96 ? 3.913 1.504 -28.753 1.00 84.69 96 PHE A CA 1
ATOM 797 C C . PHE A 1 96 ? 5.311 2.032 -29.107 1.00 84.69 96 PHE A C 1
ATOM 799 O O . PHE A 1 96 ? 5.661 2.071 -30.284 1.00 84.69 96 PHE A O 1
ATOM 806 N N . ASP A 1 97 ? 6.127 2.381 -28.110 1.00 81.25 97 ASP A N 1
ATOM 807 C CA . ASP A 1 97 ? 7.497 2.868 -28.318 1.00 81.25 97 ASP A CA 1
ATOM 808 C C . ASP A 1 97 ? 8.376 1.802 -28.992 1.00 81.25 97 ASP A C 1
ATOM 810 O O . ASP A 1 97 ? 8.890 2.002 -30.093 1.00 81.25 97 ASP A O 1
ATOM 814 N N . THR A 1 98 ? 8.435 0.598 -28.423 1.00 81.50 98 THR A N 1
ATOM 815 C CA . THR A 1 98 ? 9.304 -0.466 -28.949 1.00 81.50 98 THR A CA 1
ATOM 816 C C . THR A 1 98 ? 8.851 -1.005 -30.307 1.00 81.50 98 THR A C 1
ATOM 818 O O . THR A 1 98 ? 9.669 -1.449 -31.109 1.00 81.50 98 THR A O 1
ATOM 821 N N . TRP A 1 99 ? 7.551 -1.016 -30.604 1.00 82.75 99 TRP A N 1
ATOM 822 C CA . TRP A 1 99 ? 7.087 -1.565 -31.879 1.00 82.75 99 TRP A CA 1
ATOM 823 C C . TRP A 1 99 ? 7.040 -0.519 -32.990 1.00 82.75 99 TRP A C 1
ATOM 825 O O . TRP A 1 99 ? 7.420 -0.797 -34.128 1.00 82.75 99 TRP A O 1
ATOM 835 N N . ILE A 1 100 ? 6.555 0.683 -32.682 1.00 86.88 100 ILE A N 1
ATOM 836 C CA . ILE A 1 100 ? 6.292 1.708 -33.694 1.00 86.88 100 ILE A CA 1
ATOM 837 C C . ILE A 1 100 ? 7.466 2.668 -33.804 1.00 86.88 100 ILE A C 1
ATOM 839 O O . ILE A 1 100 ? 7.916 2.930 -34.919 1.00 86.88 100 ILE A O 1
ATOM 843 N N . ILE A 1 101 ? 7.979 3.173 -32.682 1.00 86.19 101 ILE A N 1
ATOM 844 C CA . ILE A 1 101 ? 9.053 4.172 -32.693 1.00 86.19 101 ILE A CA 1
ATOM 845 C C . ILE A 1 101 ? 10.378 3.493 -33.054 1.00 86.19 101 ILE A C 1
ATOM 847 O O . ILE A 1 101 ? 10.975 3.853 -34.072 1.00 86.19 101 ILE A O 1
ATOM 851 N N . ASP A 1 102 ? 10.784 2.442 -32.336 1.00 87.19 102 ASP A N 1
ATOM 852 C CA . ASP A 1 102 ? 12.007 1.697 -32.674 1.00 87.19 102 ASP A CA 1
ATOM 853 C C . ASP A 1 102 ? 11.894 1.012 -34.040 1.00 87.19 102 ASP A C 1
ATOM 855 O O . ASP A 1 102 ? 12.865 0.962 -34.796 1.00 87.19 102 ASP A O 1
ATOM 859 N N . GLY A 1 103 ? 10.707 0.515 -34.401 1.00 90.56 103 GLY A N 1
ATOM 860 C CA . GLY A 1 103 ? 10.450 -0.061 -35.721 1.00 90.56 103 GLY A CA 1
ATOM 861 C C . GLY A 1 103 ? 10.669 0.952 -36.847 1.00 90.56 103 GLY A C 1
ATOM 862 O O . GLY A 1 103 ? 11.349 0.652 -37.832 1.00 90.56 103 GLY A O 1
ATOM 863 N N . ALA A 1 104 ? 10.161 2.175 -36.684 1.00 91.75 104 ALA A N 1
ATOM 864 C CA . ALA A 1 104 ? 10.366 3.255 -37.642 1.00 91.75 104 ALA A CA 1
ATOM 865 C C . ALA A 1 104 ? 11.840 3.682 -37.718 1.00 91.75 104 ALA A C 1
ATOM 867 O O . ALA A 1 104 ? 12.384 3.816 -38.816 1.00 91.75 104 ALA A O 1
ATOM 868 N N . VAL A 1 105 ? 12.513 3.850 -36.575 1.00 91.75 105 VAL A N 1
ATOM 869 C CA . VAL A 1 105 ? 13.922 4.272 -36.523 1.00 91.75 105 VAL A CA 1
ATOM 870 C C . VAL A 1 105 ? 14.844 3.209 -37.125 1.00 91.75 105 VAL A C 1
ATOM 872 O O . VAL A 1 105 ? 15.664 3.528 -37.990 1.00 91.75 105 VAL A O 1
ATOM 875 N N . ASN A 1 106 ? 14.678 1.939 -36.747 1.00 93.94 106 ASN A N 1
ATOM 876 C CA . ASN A 1 106 ? 15.465 0.831 -37.292 1.00 93.94 106 ASN A CA 1
ATOM 877 C C . ASN A 1 106 ? 15.188 0.614 -38.785 1.00 93.94 106 ASN A C 1
ATOM 879 O O . ASN A 1 106 ? 16.113 0.325 -39.546 1.00 93.94 106 ASN A O 1
ATOM 883 N N . GLY A 1 107 ? 13.944 0.813 -39.230 1.00 92.00 107 GLY A N 1
ATOM 884 C CA . GLY A 1 107 ? 13.584 0.794 -40.647 1.00 92.00 107 GLY A CA 1
ATOM 885 C C . GLY A 1 107 ? 14.301 1.886 -41.443 1.00 92.00 107 GLY A C 1
ATOM 886 O O . GLY A 1 107 ? 14.925 1.601 -42.467 1.00 92.00 107 GLY A O 1
ATOM 887 N N . CYS A 1 108 ? 14.297 3.123 -40.944 1.00 91.00 108 CYS A N 1
ATOM 888 C CA . CYS A 1 108 ? 15.039 4.233 -41.545 1.00 91.00 108 CYS A CA 1
ATOM 889 C C . CYS A 1 108 ? 16.546 3.946 -41.601 1.00 91.00 108 CYS A C 1
ATOM 891 O O . CYS A 1 108 ? 17.174 4.135 -42.646 1.00 91.00 108 CYS A O 1
ATOM 893 N N . ALA A 1 109 ? 17.124 3.432 -40.512 1.00 91.25 109 ALA A N 1
ATOM 894 C CA . ALA A 1 109 ? 18.530 3.047 -40.468 1.00 91.25 109 ALA A CA 1
ATOM 895 C C . ALA A 1 109 ? 18.854 1.950 -41.495 1.00 91.25 109 ALA A C 1
ATOM 897 O O . ALA A 1 109 ? 19.848 2.061 -42.214 1.00 91.25 109 ALA A O 1
ATOM 898 N N . TRP A 1 110 ? 18.000 0.930 -41.626 1.00 93.62 110 TRP A N 1
ATOM 899 C CA . TRP A 1 110 ? 18.164 -0.138 -42.612 1.00 93.62 110 TRP A CA 1
ATOM 900 C C . TRP A 1 110 ? 18.156 0.400 -44.045 1.00 93.62 110 TRP A C 1
ATOM 902 O O . TRP A 1 110 ? 19.040 0.053 -44.829 1.00 93.62 110 TRP A O 1
ATOM 912 N N . ILE A 1 111 ? 17.217 1.293 -44.376 1.00 93.44 111 ILE A N 1
ATOM 913 C CA . ILE A 1 111 ? 17.139 1.928 -45.698 1.00 93.44 111 ILE A CA 1
ATOM 914 C C . ILE A 1 111 ? 18.441 2.678 -45.993 1.00 93.44 111 ILE A C 1
ATOM 916 O O . ILE A 1 111 ? 19.088 2.414 -47.007 1.00 93.44 111 ILE A O 1
ATOM 920 N N . VAL A 1 112 ? 18.872 3.562 -45.090 1.00 93.00 112 VAL A N 1
ATOM 921 C CA . VAL A 1 112 ? 20.099 4.356 -45.262 1.00 93.00 112 VAL A CA 1
ATOM 922 C C . VAL A 1 112 ? 21.327 3.459 -45.419 1.00 93.00 112 VAL A C 1
ATOM 924 O O . VAL A 1 112 ? 22.153 3.695 -46.299 1.00 93.00 112 VAL A O 1
ATOM 927 N N . GLN A 1 113 ? 21.441 2.396 -44.621 1.00 92.19 113 GLN A N 1
ATOM 928 C CA . GLN A 1 113 ? 22.564 1.462 -44.703 1.00 92.19 113 GLN A CA 1
ATOM 929 C C . GLN A 1 113 ? 22.575 0.672 -46.015 1.00 92.19 113 GLN A C 1
ATOM 931 O O . GLN A 1 113 ? 23.643 0.480 -46.595 1.00 92.19 113 GLN A O 1
ATOM 936 N N . LYS A 1 114 ? 21.412 0.240 -46.519 1.00 91.12 114 LYS A N 1
ATOM 937 C CA . LYS A 1 114 ? 21.306 -0.434 -47.823 1.00 91.12 114 LYS A CA 1
ATOM 938 C C . LYS A 1 114 ? 21.711 0.493 -48.965 1.00 91.12 114 LYS A C 1
ATOM 940 O O . LYS A 1 114 ? 22.466 0.071 -49.838 1.00 91.12 114 LYS A O 1
ATOM 945 N N . TRP A 1 115 ? 21.294 1.757 -48.924 1.00 86.81 115 TRP A N 1
ATOM 946 C CA . TRP A 1 115 ? 21.725 2.763 -49.896 1.00 86.81 115 TRP A CA 1
ATOM 947 C C . TRP A 1 115 ? 23.221 3.055 -49.806 1.00 86.81 115 TRP A C 1
ATOM 949 O O . TRP A 1 115 ? 23.897 3.093 -50.830 1.00 86.81 115 TRP A O 1
ATOM 959 N N . ALA A 1 116 ? 23.768 3.184 -48.598 1.00 87.25 116 ALA A N 1
ATOM 960 C CA . ALA A 1 116 ? 25.202 3.362 -48.399 1.00 87.25 116 ALA A CA 1
ATOM 961 C C . ALA A 1 116 ? 26.003 2.155 -48.912 1.00 87.25 116 ALA A C 1
ATOM 963 O O . ALA A 1 116 ? 27.041 2.332 -49.543 1.00 87.25 116 ALA A O 1
ATOM 964 N N . ALA A 1 117 ? 25.516 0.931 -48.695 1.00 86.31 117 ALA A N 1
ATOM 965 C CA . ALA A 1 117 ? 26.134 -0.280 -49.228 1.00 86.31 117 ALA A CA 1
ATOM 966 C C . ALA A 1 117 ? 26.088 -0.318 -50.764 1.00 86.31 117 ALA A C 1
ATOM 968 O O . ALA A 1 117 ? 27.083 -0.667 -51.391 1.00 86.31 117 ALA A O 1
ATOM 969 N N . LEU A 1 118 ? 24.978 0.106 -51.373 1.00 84.88 118 LEU A N 1
ATOM 970 C CA . LEU A 1 118 ? 24.854 0.229 -52.827 1.00 84.88 118 LEU A CA 1
ATOM 971 C C . LEU A 1 118 ? 25.843 1.265 -53.384 1.00 84.88 118 LEU A C 1
ATOM 973 O O . LEU A 1 118 ? 26.562 0.982 -54.339 1.00 84.88 118 LEU A O 1
ATOM 977 N N . LEU A 1 119 ? 25.958 2.429 -52.742 1.00 82.38 119 LEU A N 1
ATOM 978 C CA . LEU A 1 119 ? 26.936 3.455 -53.116 1.00 82.38 119 LEU A CA 1
ATOM 979 C C . LEU A 1 119 ? 28.386 2.984 -52.927 1.00 82.38 119 LEU A C 1
ATOM 981 O O . LEU A 1 119 ? 29.250 3.344 -53.723 1.00 82.38 119 LEU A O 1
ATOM 985 N N . ARG A 1 120 ? 28.663 2.121 -51.941 1.00 78.38 120 ARG A N 1
ATOM 986 C CA . ARG A 1 120 ? 29.990 1.503 -51.777 1.00 78.38 120 ARG A CA 1
ATOM 987 C C . ARG A 1 120 ? 30.371 0.599 -52.948 1.00 78.38 120 ARG A C 1
ATOM 989 O O . ARG A 1 120 ? 31.550 0.535 -53.264 1.00 78.38 120 ARG A O 1
ATOM 996 N N . TYR A 1 121 ? 29.421 -0.037 -53.636 1.00 76.25 121 TYR A N 1
ATOM 997 C CA . TYR A 1 121 ? 29.734 -0.802 -54.853 1.00 76.25 121 TYR A CA 1
ATOM 998 C C . TYR A 1 121 ? 30.159 0.087 -56.030 1.00 76.25 121 TYR A C 1
ATOM 1000 O O . TYR A 1 121 ? 30.957 -0.340 -56.860 1.00 76.25 121 TYR A O 1
ATOM 1008 N N . LEU A 1 122 ? 29.674 1.332 -56.097 1.00 70.50 122 LEU A N 1
ATOM 1009 C CA . LEU A 1 122 ? 30.161 2.327 -57.066 1.00 70.50 122 LEU A CA 1
ATOM 1010 C C . LEU A 1 122 ? 31.563 2.832 -56.699 1.00 70.50 122 LEU A C 1
ATOM 1012 O O . LEU A 1 122 ? 32.338 3.245 -57.562 1.00 70.50 122 LEU A O 1
ATOM 1016 N N . GLN A 1 123 ? 31.898 2.771 -55.415 1.00 64.06 123 GLN A N 1
ATOM 1017 C CA . GLN A 1 123 ? 33.155 3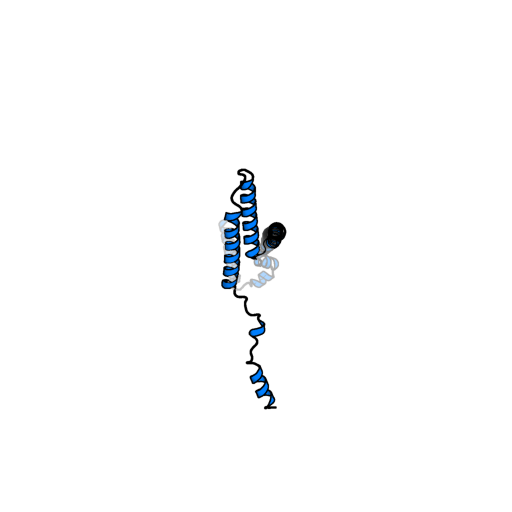.233 -54.863 1.00 64.06 123 GLN A CA 1
ATOM 1018 C C . GLN A 1 123 ? 34.167 2.077 -54.752 1.00 64.06 123 GLN A C 1
ATOM 1020 O O . GLN A 1 123 ? 34.478 1.588 -53.669 1.00 64.06 123 GLN A O 1
ATOM 1025 N N . ASN A 1 124 ? 34.730 1.641 -55.882 1.00 60.50 124 ASN A N 1
ATOM 1026 C CA . ASN A 1 124 ? 35.831 0.674 -55.872 1.00 60.50 124 ASN A CA 1
ATOM 1027 C C . ASN A 1 124 ? 37.048 1.288 -55.157 1.00 60.50 124 ASN A C 1
ATOM 1029 O O . ASN A 1 124 ? 37.651 2.231 -55.663 1.00 60.50 124 ASN A O 1
ATOM 1033 N N . GLY A 1 125 ? 37.453 0.746 -54.002 1.00 67.50 125 GLY A N 1
ATOM 1034 C CA . GLY A 1 125 ? 38.598 1.204 -53.186 1.00 67.50 125 GLY A CA 1
ATOM 1035 C C . GLY A 1 125 ? 39.980 1.110 -53.855 1.00 67.50 125 GLY A C 1
ATOM 1036 O O . GLY A 1 125 ? 41.009 1.266 -53.206 1.00 67.50 125 GLY A O 1
ATOM 1037 N N . ARG A 1 126 ? 40.024 0.862 -55.167 1.00 72.31 126 ARG A N 1
ATOM 1038 C CA . ARG A 1 126 ? 41.240 0.838 -55.975 1.00 72.31 126 ARG A CA 1
ATOM 1039 C C . ARG A 1 126 ? 41.586 2.267 -56.380 1.00 72.31 126 ARG A C 1
ATOM 1041 O O . ARG A 1 126 ? 40.976 2.817 -57.294 1.00 72.31 126 ARG A O 1
ATOM 1048 N N . VAL A 1 127 ? 42.610 2.838 -55.743 1.00 73.69 127 VAL A N 1
ATOM 1049 C CA . VAL A 1 127 ? 43.158 4.188 -56.018 1.00 73.69 127 VAL A CA 1
ATOM 1050 C C . VAL A 1 127 ? 43.387 4.432 -57.521 1.00 73.69 127 VAL A C 1
ATOM 1052 O O . VAL A 1 127 ? 43.159 5.529 -58.026 1.00 73.69 127 VAL A O 1
ATOM 1055 N N . GLN A 1 128 ? 43.729 3.373 -58.261 1.00 70.06 128 GLN A N 1
ATOM 1056 C CA . GLN A 1 128 ? 43.888 3.371 -59.719 1.00 70.06 128 GLN A CA 1
ATOM 1057 C C . GLN A 1 128 ? 42.650 3.890 -60.476 1.00 70.06 128 GLN A C 1
ATOM 1059 O O . GLN A 1 128 ? 42.794 4.642 -61.435 1.00 70.06 128 GLN A O 1
ATOM 1064 N N . PHE A 1 129 ? 41.434 3.533 -60.047 1.00 73.69 129 PHE A N 1
ATOM 1065 C CA . PHE A 1 129 ? 40.199 3.943 -60.724 1.00 73.69 129 PHE A CA 1
ATOM 1066 C C . PHE A 1 129 ? 39.925 5.444 -60.560 1.00 73.69 129 PHE A C 1
ATOM 1068 O O . PHE A 1 129 ? 39.536 6.108 -61.518 1.00 73.69 129 PHE A O 1
ATOM 1075 N N . TYR A 1 130 ? 40.206 6.003 -59.379 1.00 77.69 130 TYR A N 1
ATOM 1076 C CA . TYR A 1 130 ? 40.064 7.440 -59.121 1.00 77.69 130 TYR A CA 1
ATOM 1077 C C . TYR A 1 130 ? 41.033 8.273 -59.954 1.00 77.69 130 TYR A C 1
ATOM 1079 O O . TYR A 1 130 ? 40.640 9.288 -60.524 1.00 77.69 130 TYR A O 1
ATOM 1087 N N . ILE A 1 131 ? 42.288 7.828 -60.061 1.00 79.00 131 ILE A N 1
ATOM 1088 C CA . ILE A 1 131 ? 43.308 8.503 -60.869 1.00 79.00 131 ILE A CA 1
ATOM 1089 C C . ILE A 1 131 ? 42.908 8.500 -62.350 1.00 79.00 131 ILE A C 1
ATOM 1091 O O . ILE A 1 131 ? 43.025 9.528 -63.014 1.00 79.00 131 ILE A O 1
ATOM 1095 N N . LEU A 1 132 ? 42.381 7.380 -62.859 1.00 79.00 132 LEU A N 1
ATOM 1096 C CA . LEU A 1 132 ? 41.876 7.292 -64.232 1.00 79.00 132 LEU A CA 1
ATOM 1097 C C . LEU A 1 132 ? 40.652 8.187 -64.461 1.00 79.00 132 LEU A C 1
ATOM 1099 O O . LEU A 1 132 ? 40.581 8.865 -65.485 1.00 79.00 132 LEU A O 1
ATOM 1103 N N . PHE A 1 133 ? 39.709 8.231 -63.518 1.00 81.38 133 PHE A N 1
ATOM 1104 C CA . PHE A 1 133 ? 38.516 9.073 -63.621 1.00 81.38 133 PHE A CA 1
ATOM 1105 C C . PHE A 1 133 ? 38.874 10.564 -63.638 1.00 81.38 133 PHE A C 1
ATOM 1107 O O . PHE A 1 133 ? 38.471 11.283 -64.551 1.00 81.38 133 PHE A O 1
ATOM 1114 N N . ILE A 1 134 ? 39.699 11.018 -62.687 1.00 82.12 134 ILE A N 1
ATOM 1115 C CA . ILE A 1 134 ? 40.175 12.408 -62.623 1.00 82.12 134 ILE A CA 1
ATOM 1116 C C . ILE A 1 134 ? 40.982 12.754 -63.877 1.00 82.12 134 ILE A C 1
ATOM 1118 O O . ILE A 1 134 ? 40.734 13.790 -64.490 1.00 82.12 134 ILE A O 1
ATOM 1122 N N . GLY A 1 135 ? 41.896 11.877 -64.305 1.00 80.56 135 GLY A N 1
ATOM 1123 C CA . GLY A 1 135 ? 42.667 12.067 -65.534 1.00 80.56 135 GLY A CA 1
ATOM 1124 C C . GLY A 1 135 ? 41.773 12.223 -66.767 1.00 80.56 135 GLY A C 1
ATOM 1125 O O . GLY A 1 135 ? 41.986 13.124 -67.574 1.00 80.56 135 GLY A O 1
ATOM 1126 N N . THR A 1 136 ? 40.719 11.413 -66.872 1.00 78.06 136 THR A N 1
ATOM 1127 C CA . THR A 1 136 ? 39.744 11.489 -67.969 1.00 78.06 136 THR A CA 1
ATOM 1128 C C . THR A 1 136 ? 38.954 12.797 -67.935 1.00 78.06 136 THR A C 1
ATOM 1130 O O . THR A 1 136 ? 38.820 13.451 -68.966 1.00 78.06 136 THR A O 1
ATOM 1133 N N . VAL A 1 137 ? 38.475 13.225 -66.762 1.00 82.31 137 VAL A N 1
ATOM 1134 C CA . VAL A 1 137 ? 37.746 14.497 -66.600 1.00 82.31 137 VAL A CA 1
ATOM 1135 C C . VAL A 1 137 ? 38.628 15.693 -66.960 1.00 82.31 137 VAL A C 1
ATOM 1137 O O . VAL A 1 137 ? 38.169 16.593 -67.658 1.00 82.31 137 VAL A O 1
ATOM 1140 N N . VAL A 1 138 ? 39.897 15.699 -66.546 1.00 82.56 138 VAL A N 1
ATOM 1141 C CA . VAL A 1 138 ? 40.851 16.766 -66.889 1.00 82.56 138 VAL A CA 1
ATOM 1142 C C . VAL A 1 138 ? 41.112 16.803 -68.393 1.00 82.56 138 VAL A C 1
ATOM 1144 O O . VAL A 1 138 ? 41.053 17.875 -68.986 1.00 82.56 138 VAL A O 1
ATOM 1147 N N . VAL A 1 139 ? 41.332 15.649 -69.030 1.00 77.94 139 VAL A N 1
ATOM 1148 C CA . VAL A 1 139 ? 41.534 15.567 -70.486 1.00 77.94 139 VAL A CA 1
ATOM 1149 C C . VAL A 1 139 ? 40.295 16.036 -71.242 1.00 77.94 139 VAL A C 1
ATOM 1151 O O . VAL A 1 139 ? 40.433 16.815 -72.180 1.00 77.94 139 VAL A O 1
ATOM 1154 N N . LEU A 1 140 ? 39.094 15.624 -70.826 1.00 76.75 140 LEU A N 1
ATOM 1155 C CA . LEU A 1 140 ? 37.836 16.073 -71.427 1.00 76.75 140 LEU A CA 1
ATOM 1156 C C . LEU A 1 140 ? 37.612 17.573 -71.231 1.00 76.75 140 LEU A C 1
ATOM 1158 O O . LEU A 1 140 ? 37.213 18.246 -72.173 1.00 76.75 140 LEU A O 1
ATOM 1162 N N . PHE A 1 141 ? 37.904 18.117 -70.049 1.00 77.19 141 PHE A N 1
ATOM 1163 C CA . PHE A 1 141 ? 37.790 19.551 -69.782 1.00 77.19 141 PHE A CA 1
ATOM 1164 C C . PHE A 1 141 ? 38.795 20.362 -70.604 1.00 77.19 141 PHE A C 1
ATOM 1166 O O . PHE A 1 141 ? 38.440 21.390 -71.174 1.00 77.19 141 PHE A O 1
ATOM 1173 N N . SER A 1 142 ? 40.039 19.891 -70.714 1.00 67.75 142 SER A N 1
ATOM 1174 C CA . SER A 1 142 ? 41.048 20.500 -71.577 1.00 67.75 142 SER A CA 1
ATOM 1175 C C . SER A 1 142 ? 40.660 20.398 -73.050 1.00 67.75 142 SER A C 1
ATOM 1177 O O . SER A 1 142 ? 40.779 21.390 -73.754 1.00 67.75 142 SER A O 1
ATOM 1179 N N . ALA A 1 143 ? 40.145 19.255 -73.509 1.00 67.12 143 ALA A N 1
ATOM 1180 C CA . ALA A 1 143 ? 39.657 19.062 -74.875 1.00 67.12 143 ALA A CA 1
ATOM 1181 C C . ALA A 1 143 ? 38.435 19.939 -75.185 1.00 67.12 143 ALA A C 1
ATOM 1183 O O . ALA A 1 143 ? 38.363 20.526 -76.259 1.00 67.12 143 ALA A O 1
ATOM 1184 N N . TYR A 1 144 ? 37.520 20.100 -74.229 1.00 67.25 144 TYR A N 1
ATOM 1185 C CA . TYR A 1 144 ? 36.380 21.007 -74.342 1.00 67.25 144 TYR A CA 1
ATOM 1186 C C . TYR A 1 144 ? 36.834 22.471 -74.400 1.00 67.25 144 TYR A C 1
ATOM 1188 O O . TYR A 1 144 ? 36.381 23.231 -75.248 1.00 67.25 144 TYR A O 1
ATOM 1196 N N . LYS A 1 145 ? 37.817 22.856 -73.574 1.00 62.12 145 LYS A N 1
ATOM 1197 C CA . LYS A 1 145 ? 38.482 24.168 -73.655 1.00 62.12 145 LYS A CA 1
ATOM 1198 C C . LYS A 1 145 ? 39.284 24.384 -74.946 1.00 62.12 145 LYS A C 1
ATOM 1200 O O . LYS A 1 145 ? 39.678 25.518 -75.206 1.00 62.12 145 LYS A O 1
ATO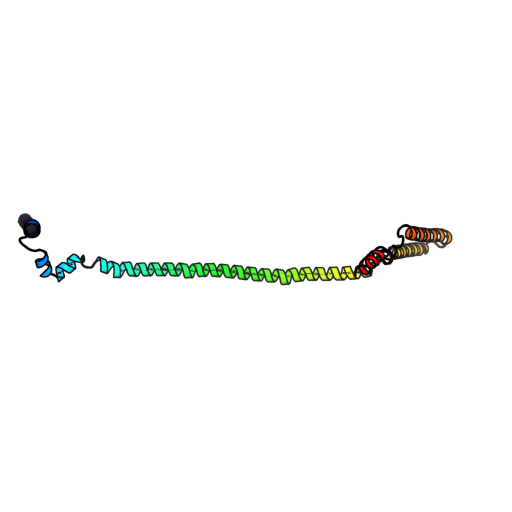M 1205 N N . ILE A 1 146 ? 39.555 23.336 -75.726 1.00 56.53 146 ILE A N 1
ATOM 1206 C CA . ILE A 1 146 ? 40.335 23.400 -76.971 1.00 56.53 146 ILE A CA 1
ATOM 1207 C C . ILE A 1 146 ? 39.458 23.719 -78.195 1.00 56.53 146 ILE A C 1
ATOM 1209 O O . ILE A 1 146 ? 40.000 24.202 -79.189 1.00 56.53 146 ILE A O 1
ATOM 1213 N N . ASP A 1 147 ? 38.132 23.558 -78.132 1.00 56.09 147 ASP A N 1
ATOM 1214 C CA . ASP A 1 147 ? 37.255 23.871 -79.277 1.00 56.09 147 ASP A CA 1
ATOM 1215 C C . ASP A 1 147 ? 37.108 25.389 -79.537 1.00 56.09 147 ASP A C 1
ATOM 1217 O O . ASP A 1 147 ? 36.680 25.807 -80.608 1.00 56.09 147 ASP A O 1
ATOM 1221 N N . GLU A 1 148 ? 37.562 26.243 -78.607 1.00 58.94 148 GLU A N 1
ATOM 1222 C CA . GLU A 1 148 ? 37.571 27.704 -78.797 1.00 58.94 148 GLU A CA 1
ATOM 1223 C C . GLU A 1 148 ? 38.897 28.283 -79.340 1.00 58.94 148 GLU A C 1
ATOM 1225 O O . GLU A 1 148 ? 38.935 29.457 -79.703 1.00 58.94 148 GLU A O 1
ATOM 1230 N N . SER A 1 149 ? 39.999 27.520 -79.426 1.00 61.53 149 SER A N 1
ATOM 1231 C CA . SER A 1 149 ? 41.328 28.092 -79.753 1.00 61.53 149 SER A CA 1
ATOM 1232 C C . SER A 1 149 ? 42.189 27.189 -80.644 1.00 61.53 149 SER A C 1
ATOM 1234 O O . SER A 1 149 ? 43.288 26.770 -80.286 1.00 61.53 149 SER A O 1
ATOM 1236 N N . GLY A 1 150 ? 41.667 26.851 -81.825 1.00 60.75 150 GLY A N 1
ATOM 1237 C CA . GLY A 1 150 ? 42.294 25.951 -82.795 1.00 60.75 150 GLY A CA 1
ATOM 1238 C C . GLY A 1 150 ? 43.830 26.041 -82.906 1.00 60.75 150 GLY A C 1
ATOM 1239 O O . GLY A 1 150 ? 44.370 27.038 -83.370 1.00 60.75 150 GLY A O 1
ATOM 1240 N N . ARG A 1 151 ? 44.484 24.907 -82.593 1.00 61.66 151 ARG A N 1
ATOM 1241 C CA . ARG A 1 151 ? 45.903 24.537 -82.821 1.00 61.66 151 ARG A CA 1
ATOM 1242 C C . ARG A 1 151 ? 46.933 25.398 -82.069 1.00 61.66 151 ARG A C 1
ATOM 1244 O O . ARG A 1 151 ? 47.210 26.509 -82.481 1.00 61.66 151 ARG A O 1
ATOM 1251 N N . VAL A 1 152 ? 47.581 24.855 -81.028 1.00 56.69 152 VAL A N 1
ATOM 1252 C CA . VAL A 1 152 ? 48.883 24.132 -81.030 1.00 56.69 152 VAL A CA 1
ATOM 1253 C C . VAL A 1 152 ? 49.181 23.700 -79.578 1.00 56.69 152 VAL A C 1
ATOM 1255 O O . VAL A 1 152 ? 49.718 24.485 -78.808 1.00 56.69 152 VAL A O 1
ATOM 1258 N N . PHE A 1 153 ? 48.824 22.481 -79.147 1.00 56.28 153 PHE A N 1
ATOM 1259 C CA . PHE A 1 153 ? 49.255 22.019 -77.806 1.00 56.28 153 PHE A CA 1
ATOM 1260 C C . PHE A 1 153 ? 49.281 20.493 -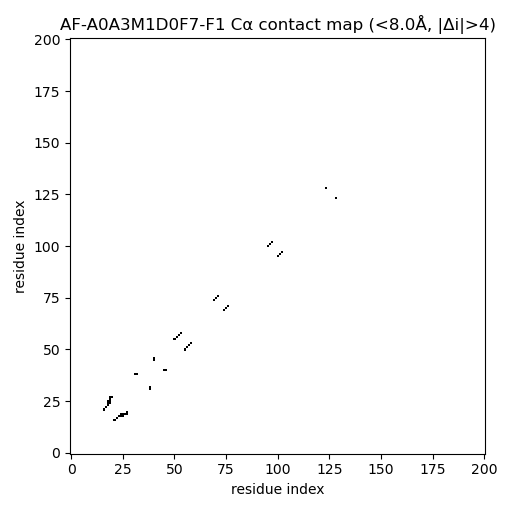77.587 1.00 56.28 153 PHE A C 1
ATOM 1262 O O . PHE A 1 153 ? 49.665 20.018 -76.519 1.00 56.28 153 PHE A O 1
ATOM 1269 N N . THR A 1 154 ? 48.928 19.688 -78.595 1.00 59.16 154 THR A N 1
ATOM 1270 C CA . THR A 1 154 ? 48.932 18.217 -78.494 1.00 59.16 154 THR A CA 1
ATOM 1271 C C . THR A 1 154 ? 50.333 17.646 -78.226 1.00 59.16 154 THR A C 1
ATOM 1273 O O . THR A 1 154 ? 50.461 16.625 -77.558 1.00 59.16 154 THR A O 1
ATOM 1276 N N . SER A 1 155 ? 51.398 18.316 -78.681 1.00 54.78 155 SER A N 1
ATOM 1277 C CA . SER A 1 155 ? 52.791 17.881 -78.493 1.00 54.78 155 SER A CA 1
ATOM 1278 C C . SER A 1 155 ? 53.382 18.210 -77.116 1.00 54.78 155 SER A C 1
ATOM 1280 O O . SER A 1 155 ? 54.359 17.580 -76.721 1.00 54.78 155 SER A O 1
ATOM 1282 N N . SER A 1 156 ? 52.805 19.157 -76.370 1.00 59.66 156 SER A N 1
ATOM 1283 C CA . SER A 1 156 ? 53.341 19.601 -75.072 1.00 59.66 156 SER A CA 1
ATOM 1284 C C . SER A 1 156 ? 52.670 18.922 -73.874 1.00 59.66 156 SER A C 1
ATOM 1286 O O . SER A 1 156 ? 53.319 18.719 -72.851 1.00 59.66 156 SER A O 1
ATOM 1288 N N . ILE A 1 157 ? 51.398 18.520 -73.994 1.00 57.41 157 ILE A N 1
ATOM 1289 C CA . ILE A 1 157 ? 50.667 17.826 -72.913 1.00 57.41 157 ILE A CA 1
ATOM 1290 C C . ILE A 1 157 ? 51.002 16.337 -72.867 1.00 57.41 157 ILE A C 1
ATOM 1292 O O . ILE A 1 157 ? 51.150 15.769 -71.786 1.00 57.41 157 ILE A O 1
ATOM 1296 N N . LEU A 1 158 ? 51.119 15.699 -74.033 1.00 62.97 158 LEU A N 1
ATOM 1297 C CA . LEU A 1 158 ? 51.347 14.261 -74.140 1.00 62.97 158 LEU A CA 1
ATOM 1298 C C . LEU A 1 158 ? 52.545 13.763 -73.301 1.00 62.97 158 LEU A C 1
ATOM 1300 O O . LEU A 1 158 ? 52.350 12.793 -72.571 1.00 62.97 158 LEU A O 1
ATOM 1304 N N . PRO A 1 159 ? 53.730 14.416 -73.309 1.00 67.94 159 PRO A N 1
ATOM 1305 C CA . PRO A 1 159 ? 54.854 13.991 -72.472 1.00 67.94 159 PRO A CA 1
ATOM 1306 C C . PRO A 1 159 ? 54.617 14.188 -70.967 1.00 67.94 159 PRO A C 1
ATOM 1308 O O . PRO A 1 159 ? 55.139 13.420 -70.166 1.00 67.94 159 PRO A O 1
ATOM 1311 N N . LEU A 1 160 ? 53.826 15.185 -70.557 1.00 66.94 160 LEU A N 1
ATOM 1312 C CA . LEU A 1 160 ? 53.504 15.413 -69.142 1.00 66.94 160 LEU A CA 1
ATOM 1313 C C . LEU A 1 160 ? 52.512 14.374 -68.618 1.00 66.94 160 LEU A C 1
ATOM 1315 O O . LEU A 1 160 ? 52.645 13.898 -67.493 1.00 66.94 160 LEU A O 1
ATOM 1319 N N . VAL A 1 161 ? 51.547 13.982 -69.450 1.00 66.06 161 VAL A N 1
ATOM 1320 C CA . VAL A 1 161 ? 50.586 12.925 -69.121 1.00 66.06 161 VAL A CA 1
ATOM 1321 C C . VAL A 1 161 ? 51.286 11.570 -69.069 1.00 66.06 161 VAL A C 1
ATOM 1323 O O . VAL A 1 161 ? 51.087 10.828 -68.109 1.00 66.06 161 VAL A O 1
ATOM 1326 N N . THR A 1 162 ? 52.154 11.252 -70.034 1.00 70.50 162 THR A N 1
ATOM 1327 C CA . THR A 1 162 ? 52.927 10.003 -69.989 1.00 70.50 162 THR A CA 1
ATOM 1328 C C . THR A 1 162 ? 53.902 9.983 -68.818 1.00 70.50 162 THR A C 1
ATOM 1330 O O . THR A 1 162 ? 53.955 8.972 -68.125 1.00 70.50 162 THR A O 1
ATOM 1333 N N . ALA A 1 163 ? 54.597 11.085 -68.518 1.00 73.56 163 ALA A N 1
ATOM 1334 C CA . ALA A 1 163 ? 55.450 11.191 -67.332 1.00 73.56 163 ALA A CA 1
ATOM 1335 C C . ALA A 1 163 ? 54.650 11.020 -66.032 1.00 73.56 163 ALA A C 1
ATOM 1337 O O . ALA A 1 163 ? 55.080 10.282 -65.148 1.00 73.56 163 ALA A O 1
ATOM 1338 N N . GLY A 1 164 ? 53.465 11.630 -65.934 1.00 73.38 164 GLY A N 1
ATOM 1339 C CA . GLY A 1 164 ? 52.564 11.469 -64.793 1.00 73.38 164 GLY A CA 1
ATOM 1340 C C . GLY A 1 164 ? 52.129 10.017 -64.592 1.00 73.38 164 GLY A C 1
ATOM 1341 O O . GLY A 1 164 ? 52.215 9.501 -63.480 1.00 73.38 164 GLY A O 1
ATOM 1342 N N . VAL A 1 165 ? 51.744 9.324 -65.669 1.00 76.88 165 VAL A N 1
ATOM 1343 C CA . VAL A 1 165 ? 51.382 7.894 -65.640 1.00 76.88 165 VAL A CA 1
ATOM 1344 C C . VAL A 1 165 ? 52.576 7.016 -65.246 1.00 76.88 165 VAL A C 1
ATOM 1346 O O . VAL A 1 165 ? 52.410 6.068 -64.482 1.00 76.88 165 VAL A O 1
ATOM 1349 N N . LEU A 1 166 ? 53.784 7.340 -65.710 1.00 78.62 166 LEU A N 1
ATOM 1350 C CA . LEU A 1 166 ? 55.005 6.584 -65.417 1.00 78.62 166 LEU A CA 1
ATOM 1351 C C . LEU A 1 166 ? 55.457 6.774 -63.963 1.00 78.62 166 LEU A C 1
ATOM 1353 O O . LEU A 1 166 ? 55.799 5.801 -63.295 1.00 78.62 166 LEU A O 1
ATOM 1357 N N . ILE A 1 167 ? 55.377 8.003 -63.445 1.00 79.12 167 ILE A N 1
ATOM 1358 C CA . ILE A 1 167 ? 55.613 8.313 -62.028 1.00 79.12 167 ILE A CA 1
ATOM 1359 C C . ILE A 1 167 ? 54.593 7.579 -61.158 1.00 79.12 167 ILE A C 1
ATOM 1361 O O . ILE A 1 167 ? 54.966 6.964 -60.166 1.00 79.12 167 ILE A O 1
ATOM 1365 N N . LEU A 1 168 ? 53.319 7.578 -61.549 1.00 68.25 168 LEU A N 1
ATOM 1366 C CA . LEU A 1 168 ? 52.267 6.843 -60.850 1.00 68.25 168 LEU A CA 1
ATOM 1367 C C . LEU A 1 168 ? 52.509 5.330 -60.843 1.00 68.25 168 LEU A C 1
ATOM 1369 O O . LEU A 1 168 ? 52.354 4.694 -59.801 1.00 68.25 168 LEU A O 1
ATOM 1373 N N . TRP A 1 169 ? 52.933 4.755 -61.969 1.00 79.94 169 TRP A N 1
ATOM 1374 C CA . TRP A 1 169 ? 53.326 3.348 -62.053 1.00 79.94 169 TRP A CA 1
ATOM 1375 C C . TRP A 1 169 ? 54.494 3.040 -61.103 1.00 79.94 169 TRP A C 1
ATOM 1377 O O . TRP A 1 169 ? 54.431 2.078 -60.336 1.00 79.94 169 TRP A O 1
ATOM 1387 N N . LEU A 1 170 ? 55.506 3.907 -61.066 1.00 79.06 170 LEU A N 1
ATOM 1388 C CA . LEU A 1 170 ? 56.707 3.738 -60.247 1.00 79.06 170 LEU A CA 1
ATOM 1389 C C . LEU A 1 170 ? 56.425 3.902 -58.743 1.00 79.06 170 LEU A C 1
ATOM 1391 O O . LEU A 1 170 ? 56.864 3.083 -57.938 1.00 79.06 170 LEU A O 1
ATOM 1395 N N . VAL A 1 171 ? 55.616 4.896 -58.366 1.00 74.75 171 VAL A N 1
ATOM 1396 C CA . VAL A 1 171 ? 55.153 5.110 -56.985 1.00 74.75 171 VAL A CA 1
ATOM 1397 C C . VAL A 1 171 ? 54.272 3.951 -56.526 1.00 74.75 171 VAL A C 1
ATOM 1399 O O . VAL A 1 171 ? 54.442 3.473 -55.409 1.00 74.75 171 VAL A O 1
ATOM 1402 N N . SER A 1 172 ? 53.386 3.432 -57.384 1.00 69.38 172 SER A N 1
ATOM 1403 C CA . SER A 1 172 ? 52.557 2.272 -57.033 1.00 69.38 172 SER A CA 1
ATOM 1404 C C . SER A 1 172 ? 53.389 1.015 -56.758 1.00 69.38 172 SER A C 1
ATOM 1406 O O . SER A 1 172 ? 53.076 0.268 -55.835 1.00 69.38 172 SER A O 1
ATOM 1408 N N . ARG A 1 173 ? 54.487 0.818 -57.503 1.00 74.31 173 ARG A N 1
ATOM 1409 C CA . ARG A 1 173 ? 55.415 -0.308 -57.335 1.00 74.31 173 ARG A CA 1
ATOM 1410 C C . ARG A 1 173 ? 56.239 -0.208 -56.050 1.00 74.31 173 ARG A C 1
ATOM 1412 O O . ARG A 1 173 ? 56.608 -1.240 -55.501 1.00 74.31 173 ARG A O 1
ATOM 1419 N N . TRP A 1 174 ? 56.546 1.010 -55.603 1.00 69.00 174 TRP A N 1
ATOM 1420 C CA . TRP A 1 174 ? 57.371 1.259 -54.419 1.00 69.00 174 TRP A CA 1
ATOM 1421 C C . TRP A 1 174 ? 56.551 1.327 -53.124 1.00 69.00 174 TRP A C 1
ATOM 1423 O O . TRP A 1 174 ? 56.984 0.822 -52.095 1.00 69.00 174 TRP A O 1
ATOM 1433 N N . MET A 1 175 ? 55.356 1.922 -53.176 1.00 72.44 175 MET A N 1
ATOM 1434 C CA . MET A 1 175 ? 54.525 2.178 -51.994 1.00 72.44 175 MET A CA 1
ATOM 1435 C C . MET A 1 175 ? 53.693 0.967 -51.549 1.00 72.44 175 MET A C 1
ATOM 1437 O O . MET A 1 175 ? 53.318 0.892 -50.384 1.00 72.44 175 MET A O 1
ATOM 1441 N N . PHE A 1 176 ? 53.438 0.008 -52.443 1.00 65.81 176 PHE A N 1
ATOM 1442 C CA . PHE A 1 176 ? 52.747 -1.242 -52.119 1.00 65.81 176 PHE A CA 1
ATOM 1443 C C . PHE A 1 176 ? 53.544 -2.437 -52.661 1.00 65.81 176 PHE A C 1
ATOM 1445 O O . PHE A 1 176 ? 53.232 -2.953 -53.740 1.00 65.81 176 PHE A O 1
ATOM 1452 N N . PRO A 1 177 ? 54.600 -2.881 -51.954 1.00 61.19 177 PRO A N 1
ATOM 1453 C CA . PRO A 1 177 ? 55.187 -4.189 -52.203 1.00 61.19 177 PRO A CA 1
ATOM 1454 C C . PRO A 1 177 ? 54.084 -5.230 -51.994 1.00 61.19 177 PRO A C 1
ATOM 1456 O O . PRO A 1 177 ? 53.435 -5.231 -50.952 1.00 61.19 177 PRO A O 1
ATOM 1459 N N . SER A 1 178 ? 53.827 -6.072 -52.994 1.00 66.06 178 SER A N 1
ATOM 1460 C CA . SER A 1 178 ? 52.892 -7.188 -52.854 1.00 66.06 178 SER A CA 1
ATOM 1461 C C . SER A 1 178 ? 53.313 -8.030 -51.651 1.00 66.06 178 SER A C 1
ATOM 1463 O O . SER A 1 178 ? 54.433 -8.548 -51.654 1.00 66.06 178 SER A O 1
ATOM 1465 N N . GLU A 1 179 ? 52.448 -8.122 -50.640 1.00 63.78 179 GLU A N 1
ATOM 1466 C CA . GLU A 1 179 ? 52.647 -9.003 -49.489 1.00 63.78 179 GLU A CA 1
ATOM 1467 C C . GLU A 1 179 ? 52.951 -10.424 -49.995 1.00 63.78 179 GLU A C 1
ATOM 1469 O O . GLU A 1 179 ? 52.307 -10.881 -50.948 1.00 63.78 179 GLU A O 1
ATOM 1474 N N . PRO A 1 180 ? 53.957 -11.119 -49.434 1.00 55.50 180 PRO A N 1
ATOM 1475 C CA . PRO A 1 180 ? 54.162 -12.521 -49.753 1.00 55.50 180 PRO A CA 1
ATOM 1476 C C . PRO A 1 180 ? 52.925 -13.297 -49.292 1.00 55.50 180 PRO A C 1
ATOM 1478 O O . PRO A 1 180 ? 52.444 -13.099 -48.179 1.00 55.50 180 PRO A O 1
ATOM 1481 N N . SER A 1 181 ? 52.397 -14.147 -50.172 1.00 55.62 181 SER A N 1
ATOM 1482 C CA . SER A 1 181 ? 51.256 -15.019 -49.896 1.00 55.62 181 SER A CA 1
ATOM 1483 C C . SER A 1 181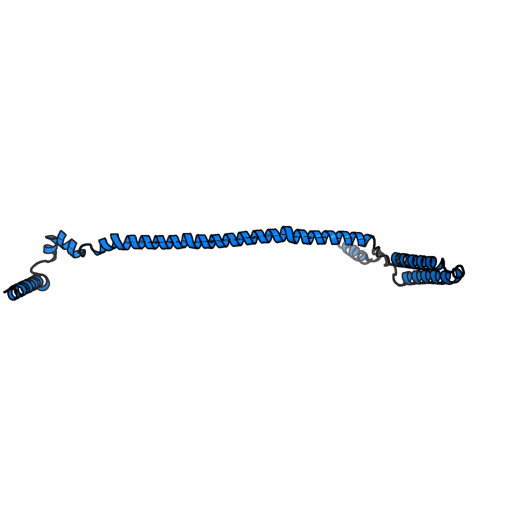 ? 51.454 -15.784 -48.583 1.00 55.62 181 SER A C 1
ATOM 1485 O O . SER A 1 181 ? 52.539 -16.314 -48.341 1.00 55.62 181 SER A O 1
ATOM 1487 N N . GLU A 1 182 ? 50.397 -15.868 -47.770 1.00 56.94 182 GLU A N 1
ATOM 1488 C CA . GLU A 1 182 ? 50.341 -16.535 -46.452 1.00 56.94 182 GLU A CA 1
ATOM 1489 C C . GLU A 1 182 ? 50.844 -17.998 -46.432 1.00 56.94 182 GLU A C 1
ATOM 1491 O O . GLU A 1 182 ? 51.062 -18.550 -45.361 1.00 56.94 182 GLU A O 1
ATOM 1496 N N . GLU A 1 183 ? 51.126 -18.616 -47.583 1.00 56.28 183 GLU A N 1
ATOM 1497 C CA . GLU A 1 183 ? 51.750 -19.945 -47.700 1.00 56.28 183 GLU A CA 1
ATOM 1498 C C . GLU A 1 183 ? 53.200 -20.039 -47.181 1.00 56.28 183 GLU A C 1
ATOM 1500 O O . GLU A 1 183 ? 53.723 -21.141 -47.048 1.00 56.28 183 GLU A O 1
ATOM 1505 N N . ALA A 1 184 ? 53.877 -18.927 -46.872 1.00 57.12 184 ALA A N 1
ATOM 1506 C CA . ALA A 1 184 ? 55.277 -18.949 -46.420 1.00 57.12 184 ALA A CA 1
ATOM 1507 C C . ALA A 1 184 ? 55.471 -18.967 -44.886 1.00 57.12 184 ALA A C 1
ATOM 1509 O O . ALA A 1 184 ? 56.615 -18.937 -44.428 1.00 57.12 184 ALA A O 1
ATOM 1510 N N . ILE A 1 185 ? 54.390 -18.972 -44.091 1.00 55.88 185 ILE A N 1
ATOM 1511 C CA . ILE A 1 185 ? 54.442 -18.807 -42.620 1.00 55.88 185 ILE A CA 1
ATOM 1512 C C . ILE A 1 185 ? 54.076 -20.104 -41.858 1.00 55.88 185 ILE A C 1
ATOM 1514 O O . ILE A 1 185 ? 54.236 -20.164 -40.642 1.00 55.88 185 ILE A O 1
ATOM 1518 N N . GLU A 1 186 ? 53.708 -21.194 -42.544 1.00 55.47 186 GLU A N 1
ATOM 1519 C CA . GLU A 1 186 ? 53.702 -22.538 -41.936 1.00 55.47 186 GLU A CA 1
ATOM 1520 C C . GLU A 1 186 ? 55.119 -23.149 -41.947 1.00 55.47 186 GLU A C 1
ATOM 1522 O O . GLU A 1 186 ? 55.562 -23.814 -42.878 1.00 55.47 186 GLU A O 1
ATOM 1527 N N . GLU A 1 187 ? 55.850 -22.809 -40.888 1.00 54.56 187 GLU A N 1
ATOM 1528 C CA . GLU A 1 187 ? 56.972 -23.493 -40.231 1.00 54.56 187 GLU A CA 1
ATOM 1529 C C . GLU A 1 187 ? 57.621 -24.756 -40.865 1.00 54.56 187 GLU A C 1
ATOM 1531 O O . GLU A 1 187 ? 56.983 -25.800 -40.993 1.00 54.56 187 GLU A O 1
ATOM 1536 N N . PRO A 1 188 ? 58.967 -24.787 -40.989 1.00 54.09 188 PRO A N 1
ATOM 1537 C CA . PRO A 1 188 ? 59.757 -26.025 -40.934 1.00 54.09 188 PRO A CA 1
ATOM 1538 C C . PRO A 1 188 ? 59.996 -26.540 -39.491 1.00 54.09 188 PRO A C 1
ATOM 1540 O O . PRO A 1 188 ? 60.771 -27.476 -39.300 1.00 54.09 188 PRO A O 1
ATOM 1543 N N . SER A 1 189 ? 59.373 -25.948 -38.462 1.00 58.59 189 SER A N 1
ATOM 1544 C CA . SER A 1 189 ? 59.607 -26.286 -37.043 1.00 58.59 189 SER A CA 1
ATOM 1545 C C . SER A 1 189 ? 58.836 -27.533 -36.567 1.00 58.59 189 SER A C 1
ATOM 1547 O O . SER A 1 189 ? 59.333 -28.276 -35.725 1.00 58.59 189 SER A O 1
ATOM 1549 N N . VAL A 1 190 ? 57.682 -27.844 -37.171 1.00 56.50 190 VAL A N 1
ATOM 1550 C CA . VAL A 1 190 ? 56.812 -28.966 -36.751 1.00 56.50 190 VAL A CA 1
ATOM 1551 C C . VAL A 1 190 ? 57.327 -30.334 -37.233 1.00 56.50 190 VAL A C 1
ATOM 1553 O O . VAL A 1 190 ? 56.892 -31.383 -36.754 1.00 56.50 190 VAL A O 1
ATOM 1556 N N . ALA A 1 191 ? 58.286 -30.354 -38.165 1.00 56.41 191 ALA A N 1
ATOM 1557 C CA . ALA A 1 191 ? 58.864 -31.593 -38.683 1.00 56.41 191 ALA A CA 1
ATOM 1558 C C . ALA A 1 191 ? 59.767 -32.307 -37.659 1.00 56.41 191 ALA A C 1
ATOM 1560 O O . ALA A 1 191 ? 59.798 -33.534 -37.641 1.00 56.41 191 ALA A O 1
ATOM 1561 N N . HIS A 1 192 ? 60.448 -31.571 -36.773 1.00 55.19 192 HIS A N 1
ATOM 1562 C CA . HIS A 1 192 ? 61.376 -32.183 -35.813 1.00 55.19 192 HIS A CA 1
ATOM 1563 C C . HIS A 1 192 ? 60.688 -32.800 -34.590 1.00 55.19 192 HIS A C 1
ATOM 1565 O O . HIS A 1 192 ? 61.197 -33.765 -34.027 1.00 55.19 192 HIS A O 1
ATOM 1571 N N . GLU A 1 193 ? 59.508 -32.314 -34.205 1.00 55.91 193 GLU A N 1
ATOM 1572 C CA . GLU A 1 193 ? 58.822 -32.810 -33.006 1.00 55.91 193 GLU A CA 1
ATOM 1573 C C . GLU A 1 193 ? 58.038 -34.110 -33.264 1.00 55.91 193 GLU A C 1
ATOM 1575 O O . GLU A 1 193 ? 57.850 -34.924 -32.361 1.00 55.91 193 GLU A O 1
ATOM 1580 N N . ARG A 1 194 ? 57.643 -34.378 -34.518 1.00 57.28 194 ARG A N 1
ATOM 1581 C CA . ARG A 1 194 ? 56.972 -35.640 -34.884 1.00 57.28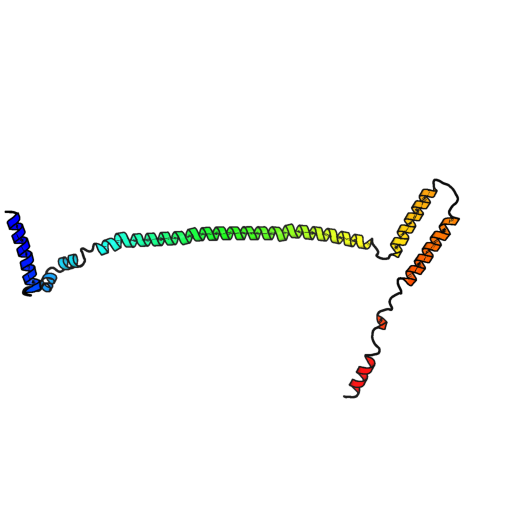 194 ARG A CA 1
ATOM 1582 C C . ARG A 1 194 ? 57.922 -36.833 -35.017 1.00 57.28 194 ARG A C 1
ATOM 1584 O O . ARG A 1 194 ? 57.454 -37.967 -34.959 1.00 57.28 194 ARG A O 1
ATOM 1591 N N . GLU A 1 195 ? 59.226 -36.604 -35.160 1.00 58.34 195 GLU A N 1
ATOM 1592 C CA . GLU A 1 195 ? 60.214 -37.683 -35.282 1.00 58.34 195 GLU A CA 1
ATOM 1593 C C . GLU A 1 195 ? 60.706 -38.180 -33.907 1.00 58.34 195 GLU A C 1
ATOM 1595 O O . GLU A 1 195 ? 60.911 -39.379 -33.730 1.00 58.34 195 GLU A O 1
ATOM 1600 N N . GLU A 1 196 ? 60.780 -37.317 -32.883 1.00 58.00 196 GLU A N 1
ATOM 1601 C CA . GLU A 1 196 ? 61.163 -37.739 -31.521 1.00 58.00 196 GLU A CA 1
ATOM 1602 C C . GLU A 1 196 ? 60.084 -38.562 -30.797 1.00 58.00 196 GLU A C 1
ATOM 1604 O O . GLU A 1 196 ? 60.411 -39.415 -29.966 1.00 58.00 196 GLU A O 1
ATOM 1609 N N . VAL A 1 197 ? 58.802 -38.351 -31.111 1.00 58.28 197 VAL A N 1
ATOM 1610 C CA . VAL A 1 197 ? 57.696 -39.086 -30.472 1.00 58.28 197 VAL A CA 1
ATOM 1611 C C . VAL A 1 197 ? 57.562 -40.510 -31.031 1.00 58.28 197 VAL A C 1
ATOM 1613 O O . VAL A 1 197 ? 57.187 -41.416 -30.295 1.00 58.28 197 VAL A O 1
ATOM 1616 N N . SER A 1 198 ? 57.962 -40.757 -32.284 1.00 54.31 198 SER A N 1
ATOM 1617 C CA . SER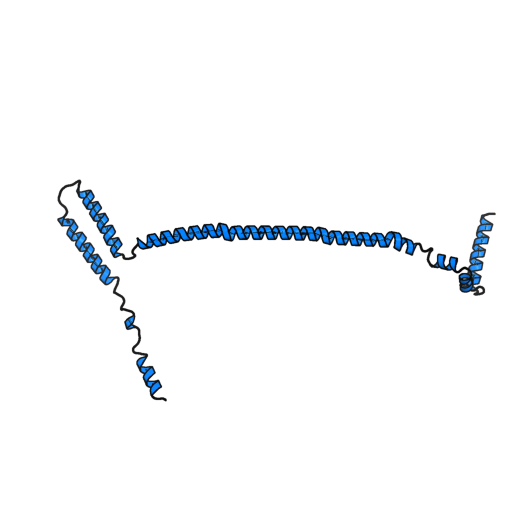 A 1 198 ? 57.870 -42.087 -32.912 1.00 54.31 198 SER A CA 1
ATOM 1618 C C . SER A 1 198 ? 58.976 -43.073 -32.496 1.00 54.31 198 SER A C 1
ATOM 1620 O O . SER A 1 198 ? 58.890 -44.243 -32.854 1.00 54.31 198 SER A O 1
ATOM 1622 N N . ILE A 1 199 ? 60.018 -42.635 -31.777 1.00 56.09 199 ILE A N 1
ATOM 1623 C CA . ILE A 1 199 ? 61.144 -43.495 -31.344 1.00 56.09 199 ILE A CA 1
ATOM 1624 C C . ILE A 1 199 ? 60.956 -43.980 -29.886 1.00 56.09 199 ILE A C 1
ATOM 1626 O O . ILE A 1 199 ? 61.765 -44.749 -29.366 1.00 56.09 199 ILE A O 1
ATOM 1630 N N . LYS A 1 200 ? 59.884 -43.551 -29.201 1.00 54.34 200 LYS A N 1
ATOM 1631 C CA . LYS A 1 200 ? 59.618 -43.867 -27.783 1.00 54.34 200 LYS A CA 1
ATOM 1632 C C . LYS A 1 200 ? 58.402 -44.770 -27.518 1.00 54.34 200 LYS A C 1
ATOM 1634 O O . LYS A 1 200 ? 58.102 -44.999 -26.347 1.00 54.34 200 LYS A O 1
ATOM 1639 N N . GLU A 1 201 ? 57.770 -45.322 -28.551 1.00 49.41 201 GLU A N 1
ATOM 1640 C CA . GLU A 1 201 ? 56.791 -46.426 -28.457 1.00 49.41 201 GLU A CA 1
ATOM 1641 C C . GLU A 1 201 ? 57.331 -47.687 -29.142 1.00 49.41 201 GLU A C 1
ATOM 1643 O O . GLU A 1 201 ? 57.075 -48.792 -28.610 1.00 49.41 201 GLU A O 1
#

Radius of gyration: 60.53 Å; Cα contacts (8 Å, |Δi|>4): 25; chains: 1; bounding box: 106×74×149 Å